Protein AF-A0A554I722-F1 (afdb_monomer)

Sequence (231 aa):
MNKKFIIPALVIVFCFGVYFFFLKTPLSPIPDKEIPTEGVINSAIFVCADNKSVQGIFFKDRVELSLSDGRNMLLSQAISASGARYANQDESFVFWNKGNTAFIDEKGEVTFKDCIEKIAGDESKTTIANPASENCIKVGGNLKIEKRGDGGEYGLCYFEDNRACEEWALLRGECPYGGRRTTGFDTIDQNYCAWLGGDTFAMENSVCTFKNGSTCPTIDLYNGTCSPKGI

pLDDT: mean 85.1, std 15.84, range [39.59, 97.88]

Structure (mmCIF, N/CA/C/O backbone):
data_AF-A0A554I722-F1
#
_entry.id   AF-A0A554I722-F1
#
loop_
_atom_site.group_PDB
_atom_site.id
_atom_site.type_symbol
_atom_site.label_atom_id
_atom_site.label_alt_id
_atom_site.label_comp_id
_atom_site.label_asym_id
_atom_site.label_entity_id
_atom_site.label_seq_id
_atom_site.pdbx_PDB_ins_code
_atom_site.Cartn_x
_atom_site.Cartn_y
_atom_site.Cartn_z
_atom_site.occupancy
_atom_site.B_iso_or_equiv
_atom_site.auth_seq_id
_atom_site.auth_comp_id
_atom_site.auth_asym_id
_atom_site.auth_atom_id
_atom_site.pdbx_PDB_model_num
ATOM 1 N N . MET A 1 1 ? -75.912 0.027 -26.865 1.00 53.25 1 MET A N 1
ATOM 2 C CA . MET A 1 1 ? -74.497 0.292 -26.507 1.00 53.25 1 MET A CA 1
ATOM 3 C C . MET A 1 1 ? -74.209 -0.294 -25.130 1.00 53.25 1 MET A C 1
ATOM 5 O O . MET A 1 1 ? -74.868 0.067 -24.162 1.00 53.25 1 MET A O 1
ATOM 9 N N . ASN A 1 2 ? -73.312 -1.281 -25.074 1.00 46.88 2 ASN A N 1
ATOM 10 C CA . ASN A 1 2 ? -73.159 -2.229 -23.966 1.00 46.88 2 ASN A CA 1
ATOM 11 C C . ASN A 1 2 ? -72.481 -1.616 -22.728 1.00 46.88 2 ASN A C 1
ATOM 13 O O . ASN A 1 2 ? -71.260 -1.529 -22.655 1.00 46.88 2 ASN A O 1
ATOM 17 N N . LYS A 1 3 ? -73.279 -1.283 -21.705 1.00 53.28 3 LYS A N 1
ATOM 18 C CA . LYS A 1 3 ? -72.822 -0.776 -20.394 1.00 53.28 3 LYS A CA 1
ATOM 19 C C . LYS A 1 3 ? -72.043 -1.797 -19.536 1.00 53.28 3 LYS A C 1
ATOM 21 O O . LYS A 1 3 ? -71.592 -1.448 -18.452 1.00 53.28 3 LYS A O 1
ATOM 26 N N . LYS A 1 4 ? -71.857 -3.043 -19.998 1.00 53.72 4 LYS A N 1
ATOM 27 C CA . LYS A 1 4 ? -71.215 -4.127 -19.222 1.00 53.72 4 LYS A CA 1
ATOM 28 C C . LYS A 1 4 ? -69.676 -4.079 -19.180 1.00 53.72 4 LYS A C 1
ATOM 30 O O . LYS A 1 4 ? -69.097 -4.769 -18.354 1.00 53.72 4 LYS A O 1
ATOM 35 N N . PHE A 1 5 ? -69.021 -3.249 -19.999 1.00 53.28 5 PHE A N 1
ATOM 36 C CA . PHE A 1 5 ? -67.548 -3.140 -20.037 1.00 53.28 5 PHE A CA 1
ATOM 37 C C . PHE A 1 5 ? -66.974 -1.878 -19.367 1.00 53.28 5 PHE A C 1
ATOM 39 O O . PHE A 1 5 ? -65.763 -1.769 -19.214 1.00 53.28 5 PHE A O 1
ATOM 46 N N . ILE A 1 6 ? -67.817 -0.934 -18.932 1.00 56.41 6 ILE A N 1
ATOM 47 C CA . ILE A 1 6 ? -67.357 0.363 -18.394 1.00 56.41 6 ILE A CA 1
ATOM 48 C C . ILE A 1 6 ? -66.879 0.237 -16.936 1.00 56.41 6 ILE A C 1
ATOM 50 O O . ILE A 1 6 ? -65.924 0.891 -16.529 1.00 56.41 6 ILE A O 1
ATOM 54 N N . ILE A 1 7 ? -67.510 -0.643 -16.157 1.00 57.16 7 ILE A N 1
ATOM 55 C CA . ILE A 1 7 ? -67.221 -0.818 -14.727 1.00 57.16 7 ILE A CA 1
ATOM 56 C C . ILE A 1 7 ? -65.817 -1.415 -14.470 1.00 57.16 7 ILE A C 1
ATOM 58 O O . ILE A 1 7 ? -65.089 -0.829 -13.672 1.00 57.16 7 ILE A O 1
ATOM 62 N N . PRO A 1 8 ? -65.363 -2.499 -15.140 1.00 58.44 8 PRO A N 1
ATOM 63 C CA . PRO A 1 8 ? -64.019 -3.038 -14.892 1.00 58.44 8 PRO A CA 1
ATOM 64 C C . PRO A 1 8 ? -62.895 -2.110 -15.380 1.00 58.44 8 PRO A C 1
ATOM 66 O O . PRO A 1 8 ? -61.829 -2.074 -14.771 1.00 58.44 8 PRO A O 1
ATOM 69 N N . ALA A 1 9 ? -63.134 -1.313 -16.428 1.00 60.00 9 ALA A N 1
ATOM 70 C CA . ALA A 1 9 ? -62.145 -0.363 -16.936 1.00 60.00 9 ALA A CA 1
ATOM 71 C C . ALA A 1 9 ? -61.865 0.780 -15.940 1.00 60.00 9 ALA A C 1
ATOM 73 O O . ALA A 1 9 ? -60.714 1.171 -15.761 1.00 60.00 9 ALA A O 1
ATOM 74 N N . LEU A 1 10 ? -62.892 1.276 -15.239 1.00 60.06 10 LEU A N 1
ATOM 75 C CA . LEU A 1 10 ? -62.728 2.336 -14.237 1.00 60.06 10 LEU A CA 1
ATOM 76 C C . LEU A 1 10 ? -61.977 1.863 -12.985 1.00 60.06 10 LEU A C 1
ATOM 78 O O . LEU A 1 10 ? -61.170 2.616 -12.446 1.00 60.06 10 LEU A O 1
ATOM 82 N N . VAL A 1 11 ? -62.185 0.616 -12.551 1.00 63.12 11 VAL A N 1
ATOM 83 C CA . VAL A 1 11 ? -61.484 0.055 -11.382 1.00 63.12 11 VAL A CA 1
ATOM 84 C C . VAL A 1 11 ? -59.991 -0.118 -11.667 1.00 63.12 11 VAL A C 1
ATOM 86 O O . VAL A 1 11 ? -59.168 0.245 -10.834 1.00 63.12 11 VAL A O 1
ATOM 89 N N . ILE A 1 12 ? -59.624 -0.593 -12.862 1.00 62.81 12 ILE A N 1
ATOM 90 C CA . ILE A 1 12 ? -58.215 -0.775 -13.242 1.00 62.81 12 ILE A CA 1
ATOM 91 C C . ILE A 1 12 ? -57.493 0.574 -13.333 1.00 62.81 12 ILE A C 1
ATOM 93 O O . ILE A 1 12 ? -56.382 0.696 -12.823 1.00 62.81 12 ILE A O 1
ATOM 97 N N . VAL A 1 13 ? -58.126 1.602 -13.910 1.00 66.31 13 VAL A N 1
ATOM 98 C CA . VAL A 1 13 ? -57.545 2.955 -13.983 1.00 66.31 13 VAL A CA 1
ATOM 99 C C . VAL A 1 13 ? -57.391 3.571 -12.591 1.00 66.31 13 VAL A C 1
ATOM 101 O O . VAL A 1 13 ? -56.374 4.205 -12.321 1.00 66.31 13 VAL A O 1
ATOM 104 N N . PHE A 1 14 ? -58.343 3.343 -11.682 1.00 67.50 14 PHE A N 1
ATOM 105 C CA . PHE A 1 14 ? -58.234 3.821 -10.305 1.00 67.50 14 PHE A CA 1
ATOM 106 C C . PHE A 1 14 ? -57.128 3.084 -9.533 1.00 67.50 14 PHE A C 1
ATOM 108 O O . PHE A 1 14 ? -56.303 3.728 -8.895 1.00 67.50 14 PHE A O 1
ATOM 115 N N . CYS A 1 15 ? -57.026 1.757 -9.653 1.00 65.38 15 CYS A N 1
ATOM 116 C CA . CYS A 1 15 ? -55.959 0.979 -9.019 1.00 65.38 15 CYS A CA 1
ATOM 117 C C . CYS A 1 15 ? -54.568 1.335 -9.567 1.00 65.38 15 CYS A C 1
ATOM 119 O O . CYS A 1 15 ? -53.642 1.505 -8.779 1.00 65.38 15 CYS A O 1
ATOM 121 N N . PHE A 1 16 ? -54.417 1.513 -10.885 1.00 66.00 16 PHE A N 1
ATOM 122 C CA . PHE A 1 16 ? -53.156 1.965 -11.484 1.00 66.00 16 PHE A CA 1
ATOM 123 C C . PHE A 1 16 ? -52.820 3.411 -11.111 1.00 66.00 16 PHE A C 1
ATOM 125 O O . PHE A 1 16 ? -51.659 3.706 -10.845 1.00 66.00 16 PHE A O 1
ATOM 132 N N . GLY A 1 17 ? -53.815 4.301 -11.049 1.00 66.12 17 GLY A N 1
ATOM 133 C CA . GLY A 1 17 ? -53.633 5.690 -10.627 1.00 66.12 17 GLY A CA 1
ATOM 134 C C . GLY A 1 17 ? -53.198 5.803 -9.167 1.00 66.12 17 GLY A C 1
ATOM 135 O O . GLY A 1 17 ? -52.259 6.532 -8.867 1.00 66.12 17 GLY A O 1
ATOM 136 N N . VAL A 1 18 ? -53.813 5.024 -8.273 1.00 66.25 18 VAL A N 1
ATOM 137 C CA . VAL A 1 18 ? -53.439 4.948 -6.854 1.00 66.25 18 VAL A CA 1
ATOM 138 C C . VAL A 1 18 ? -52.053 4.315 -6.691 1.00 66.25 18 VAL A C 1
ATOM 140 O O . VAL A 1 18 ? -51.223 4.853 -5.965 1.00 66.25 18 VAL A O 1
ATOM 143 N N . TYR A 1 19 ? -51.747 3.243 -7.428 1.00 66.31 19 TYR A N 1
ATOM 144 C CA . TYR A 1 19 ? -50.422 2.611 -7.428 1.00 66.31 19 TYR A CA 1
ATOM 145 C C . TYR A 1 19 ? -49.315 3.568 -7.900 1.00 66.31 19 TYR A C 1
ATOM 147 O O . TYR A 1 19 ? -48.274 3.679 -7.255 1.00 66.31 19 TYR A O 1
ATOM 155 N N . PHE A 1 20 ? -49.555 4.333 -8.970 1.00 61.84 20 PHE A N 1
ATOM 156 C CA . PHE A 1 20 ? -48.615 5.357 -9.436 1.00 61.84 20 PHE A CA 1
ATOM 157 C C . PHE A 1 20 ? -48.507 6.554 -8.487 1.00 61.84 20 PHE A C 1
ATOM 159 O O . PHE A 1 20 ? -47.435 7.152 -8.396 1.00 61.84 20 PHE A O 1
ATOM 166 N N . PHE A 1 21 ? -49.581 6.906 -7.775 1.00 61.75 21 PHE A N 1
ATOM 167 C CA . PHE A 1 21 ? -49.555 7.966 -6.768 1.00 61.75 21 PHE A CA 1
ATOM 168 C C . PHE A 1 21 ? -48.705 7.560 -5.554 1.00 61.75 21 PHE A C 1
ATOM 170 O O . PHE A 1 21 ? -47.870 8.344 -5.112 1.00 61.75 21 PHE A O 1
ATOM 177 N N . PHE A 1 22 ? -48.823 6.311 -5.086 1.00 59.91 22 PHE A N 1
ATOM 178 C CA . PHE A 1 22 ? -47.995 5.772 -3.998 1.00 59.91 22 PHE A CA 1
ATOM 179 C C . PHE A 1 22 ? -46.534 5.499 -4.401 1.00 59.91 22 PHE A C 1
ATOM 181 O O . PHE A 1 22 ? -45.656 5.548 -3.548 1.00 59.91 22 PHE A O 1
ATOM 188 N N . LEU A 1 23 ? -46.235 5.271 -5.686 1.00 59.28 23 LEU A N 1
ATOM 189 C CA . LEU A 1 23 ? -44.849 5.178 -6.180 1.00 59.28 23 LEU A CA 1
ATOM 190 C C . LEU A 1 23 ? -44.178 6.542 -6.405 1.00 59.28 23 LEU A C 1
ATOM 192 O O . LEU A 1 23 ? -42.955 6.608 -6.508 1.00 59.28 23 LEU A O 1
ATOM 196 N N . LYS A 1 24 ? -44.955 7.627 -6.515 1.00 57.41 24 LYS A N 1
ATOM 197 C CA . LYS A 1 24 ? -44.438 8.990 -6.719 1.00 57.41 24 LYS A CA 1
ATOM 198 C C . LYS A 1 24 ? -44.383 9.840 -5.458 1.00 57.41 24 LYS A C 1
ATOM 200 O O . LYS A 1 24 ? -43.881 10.959 -5.544 1.00 57.41 24 LYS A O 1
ATOM 205 N N . THR A 1 25 ? -44.848 9.358 -4.307 1.00 53.72 25 THR A N 1
ATOM 206 C CA . THR A 1 25 ? -44.497 10.007 -3.043 1.00 53.72 25 THR A CA 1
ATOM 207 C C . THR A 1 25 ? -43.009 9.763 -2.807 1.00 53.72 25 THR A C 1
ATOM 209 O O . THR A 1 25 ? -42.639 8.609 -2.573 1.00 53.72 25 THR A O 1
ATOM 212 N N . PRO A 1 26 ? -42.134 10.786 -2.896 1.00 59.81 26 PRO A N 1
ATOM 213 C CA . PRO A 1 26 ? -40.781 10.619 -2.402 1.00 59.81 26 PRO A CA 1
ATOM 214 C C . PRO A 1 26 ? -40.913 10.178 -0.947 1.00 59.81 26 PRO A C 1
ATOM 216 O O . PRO A 1 26 ? -41.700 10.764 -0.198 1.00 59.81 26 PRO A O 1
ATOM 219 N N . LEU A 1 27 ? -40.203 9.114 -0.569 1.00 55.62 27 LEU A N 1
ATOM 220 C CA . LEU A 1 27 ? -39.980 8.810 0.837 1.00 55.62 27 LEU A CA 1
ATOM 221 C C . LEU A 1 27 ? -39.511 10.118 1.465 1.00 55.62 27 LEU A C 1
ATOM 223 O O . LEU A 1 27 ? -38.441 10.621 1.121 1.00 55.62 27 LEU A O 1
ATOM 227 N N . SER A 1 28 ? -40.365 10.720 2.294 1.00 58.62 28 SER A N 1
ATOM 228 C CA . SER A 1 28 ? -39.949 11.864 3.087 1.00 58.62 28 SER A CA 1
ATOM 229 C C . SER A 1 28 ? -38.705 11.397 3.837 1.00 58.62 28 SER A C 1
ATOM 231 O O . SER A 1 28 ? -38.760 10.304 4.416 1.00 58.62 28 SER A O 1
ATOM 233 N N . PRO A 1 29 ? -37.588 12.141 3.796 1.00 58.12 29 PRO A N 1
ATOM 234 C CA . PRO A 1 29 ? -36.435 11.805 4.608 1.00 58.12 29 PRO A CA 1
ATOM 235 C C . PRO A 1 29 ? -36.947 11.631 6.031 1.00 58.12 29 PRO A C 1
ATOM 237 O O . PRO A 1 29 ? -37.653 12.507 6.545 1.00 58.12 29 PRO A O 1
ATOM 240 N N . ILE A 1 30 ? -36.677 10.470 6.629 1.00 57.25 30 ILE A N 1
ATOM 241 C CA . ILE A 1 30 ? -36.818 10.326 8.072 1.00 57.25 30 ILE A CA 1
ATOM 242 C C . ILE A 1 30 ? -35.979 11.480 8.624 1.00 57.25 30 ILE A C 1
ATOM 244 O O . ILE A 1 30 ? -34.824 11.595 8.213 1.00 57.25 30 ILE A O 1
ATOM 248 N N . PRO A 1 31 ? -36.542 12.394 9.433 1.00 49.97 31 PRO A N 1
ATOM 249 C CA . PRO A 1 31 ? -35.720 13.403 10.065 1.00 49.97 31 PRO A CA 1
ATOM 250 C C . PRO A 1 31 ? -34.706 12.625 10.893 1.00 49.97 31 PRO A C 1
ATOM 252 O O . PRO A 1 31 ? -35.089 11.967 11.865 1.00 49.97 31 PRO A O 1
ATOM 255 N N . ASP A 1 32 ? -33.448 12.625 10.451 1.00 50.72 32 ASP A N 1
ATOM 256 C CA . ASP A 1 32 ? -32.343 12.151 11.261 1.00 50.72 32 ASP A CA 1
ATOM 257 C C . ASP A 1 32 ? -32.475 12.917 12.565 1.00 50.72 32 ASP A C 1
ATOM 259 O O . ASP A 1 32 ? -32.381 14.145 12.613 1.00 50.72 32 ASP A O 1
ATOM 263 N N . LYS A 1 33 ? -32.850 12.194 13.617 1.00 48.81 33 LYS A N 1
ATOM 264 C CA . LYS A 1 33 ? -32.882 12.735 14.959 1.00 48.81 33 LYS A CA 1
ATOM 265 C C . LYS A 1 33 ? -31.429 13.063 15.266 1.00 48.81 33 LYS A C 1
ATOM 267 O O . LYS A 1 33 ? -30.694 12.171 15.680 1.00 48.81 33 LYS A O 1
ATOM 272 N N . GLU A 1 34 ? -31.018 14.304 15.002 1.00 49.78 34 GLU A N 1
ATOM 273 C CA . GLU A 1 34 ? -29.754 14.848 15.480 1.00 49.78 34 GLU A CA 1
ATOM 274 C C . GLU A 1 34 ? -29.686 14.508 16.968 1.00 49.78 34 GLU A C 1
ATOM 276 O O . GLU A 1 34 ? -30.501 14.963 17.776 1.00 49.78 34 GLU A O 1
ATOM 281 N N . ILE A 1 35 ? -28.787 13.584 17.306 1.00 54.06 35 ILE A N 1
ATOM 282 C CA . ILE A 1 35 ? -28.516 13.217 18.687 1.00 54.06 35 ILE A CA 1
ATOM 283 C C . ILE A 1 35 ? -28.016 14.507 19.337 1.00 54.06 35 ILE A C 1
ATOM 285 O O . ILE A 1 35 ? -27.042 15.071 18.834 1.00 54.06 35 ILE A O 1
ATOM 289 N N . PRO A 1 36 ? -28.669 15.012 20.399 1.00 48.19 36 PRO A N 1
ATOM 290 C CA . PRO A 1 36 ? -28.249 16.248 21.036 1.00 48.19 36 PRO A CA 1
ATOM 291 C C . PRO A 1 36 ? -26.794 16.098 21.487 1.00 48.19 36 PRO A C 1
ATOM 293 O O . PRO A 1 36 ? -26.490 15.321 22.387 1.00 48.19 36 PRO A O 1
ATOM 296 N N . THR A 1 37 ? -25.888 16.831 20.849 1.00 54.25 37 THR A N 1
ATOM 297 C CA . THR A 1 37 ? -24.447 16.866 21.149 1.00 54.25 37 THR A CA 1
ATOM 298 C C . THR A 1 37 ? -24.130 17.665 22.419 1.00 54.25 37 THR A C 1
ATOM 300 O O . THR A 1 37 ? -22.972 17.956 22.718 1.00 54.25 37 THR A O 1
ATOM 303 N N . GLU A 1 38 ? -25.148 18.030 23.197 1.00 61.34 38 GLU A N 1
ATOM 304 C CA . GLU A 1 38 ? -25.013 18.871 24.377 1.00 61.34 38 GLU A CA 1
ATOM 305 C C . GLU A 1 38 ? -24.518 18.041 25.576 1.00 61.34 38 GLU A C 1
ATOM 307 O O . GLU A 1 38 ? -25.254 17.263 26.180 1.00 61.34 38 GLU A O 1
ATOM 312 N N . GLY A 1 39 ? -23.235 18.199 25.918 1.00 74.25 39 GLY A N 1
ATOM 313 C CA . GLY A 1 39 ? -22.635 17.643 27.140 1.00 74.25 39 GLY A CA 1
ATOM 314 C C . GLY A 1 39 ? -21.690 16.451 26.958 1.00 74.25 39 GLY A C 1
ATOM 315 O O . GLY A 1 39 ? -21.172 15.951 27.961 1.00 74.25 39 GLY A O 1
ATOM 316 N N . VAL A 1 40 ? -21.429 16.013 25.722 1.00 84.19 40 VAL A N 1
ATOM 317 C CA . VAL A 1 40 ? -20.389 15.011 25.434 1.00 84.19 40 VAL A CA 1
ATOM 318 C C . VAL A 1 40 ? -19.014 15.619 25.727 1.00 84.19 40 VAL A C 1
ATOM 320 O O . VAL A 1 40 ? -18.659 16.652 25.162 1.00 84.19 40 VAL A O 1
ATOM 323 N N . ILE A 1 41 ? -18.242 14.992 26.618 1.00 88.25 41 ILE A N 1
ATOM 324 C CA . ILE A 1 41 ? -16.875 15.426 26.958 1.00 88.25 41 ILE A CA 1
ATOM 325 C C . ILE A 1 41 ? -15.823 14.759 26.072 1.00 88.25 41 ILE A C 1
ATOM 327 O O . ILE A 1 41 ? -14.793 15.362 25.787 1.00 88.25 41 ILE A O 1
ATOM 331 N N . ASN A 1 42 ? -16.063 13.512 25.666 1.00 86.44 42 ASN A N 1
ATOM 332 C CA . ASN A 1 42 ? -15.173 12.734 24.812 1.00 86.44 42 ASN A CA 1
ATOM 333 C C . ASN A 1 42 ? -15.939 11.549 24.207 1.00 86.44 42 ASN A C 1
ATOM 335 O O . ASN A 1 42 ? -16.960 11.122 24.744 1.00 86.44 42 ASN A O 1
ATOM 339 N N . SER A 1 43 ? -15.410 10.965 23.140 1.00 88.19 43 SER A N 1
ATOM 340 C CA . SER A 1 43 ? -15.842 9.666 22.631 1.00 88.19 43 SER A CA 1
ATOM 341 C C . SER A 1 43 ? -14.626 8.824 22.279 1.00 88.19 43 SER A C 1
ATOM 343 O O . SER A 1 43 ? -13.692 9.344 21.675 1.00 88.19 43 SER A O 1
ATOM 345 N N . ALA A 1 44 ? -14.658 7.534 22.594 1.00 90.75 44 ALA A N 1
ATOM 346 C CA . ALA A 1 44 ? -13.577 6.610 22.277 1.00 90.75 44 ALA A CA 1
ATOM 347 C C . ALA A 1 44 ? -14.131 5.280 21.765 1.00 90.75 44 ALA A C 1
ATOM 349 O O . ALA A 1 44 ? -15.220 4.855 22.151 1.00 90.75 44 ALA A O 1
ATOM 350 N N . ILE A 1 45 ? -13.371 4.606 20.906 1.00 92.56 45 ILE A N 1
ATOM 351 C CA . ILE A 1 45 ? -13.651 3.232 20.487 1.00 92.56 45 ILE A CA 1
ATOM 352 C C . ILE A 1 45 ? -12.522 2.376 21.033 1.00 92.56 45 ILE A C 1
ATOM 354 O O . ILE A 1 45 ? -11.366 2.685 20.795 1.00 92.56 45 ILE A O 1
ATOM 358 N N . PHE A 1 46 ? -12.832 1.290 21.721 1.00 93.81 46 PHE A N 1
ATOM 359 C CA . PHE A 1 46 ? -11.853 0.323 22.190 1.00 93.81 46 PHE A CA 1
ATOM 360 C C . PHE A 1 46 ? -12.010 -0.972 21.398 1.00 93.81 46 PHE A C 1
ATOM 362 O O . PHE A 1 46 ? -13.109 -1.521 21.316 1.00 93.81 46 PHE A O 1
ATOM 369 N N . VAL A 1 47 ? -10.920 -1.457 20.808 1.00 93.44 47 VAL A N 1
ATOM 370 C CA . VAL A 1 47 ? -10.864 -2.763 20.140 1.00 93.44 47 VAL A CA 1
ATOM 371 C C . VAL A 1 47 ? -10.326 -3.770 21.141 1.00 93.44 47 VAL A C 1
ATOM 373 O O . VAL A 1 47 ? -9.265 -3.548 21.716 1.00 93.44 47 VAL A O 1
ATOM 376 N N . CYS A 1 48 ? -11.067 -4.847 21.358 1.00 93.00 48 CYS A N 1
ATOM 377 C CA . CYS A 1 48 ? -10.779 -5.881 22.342 1.00 93.00 48 CYS A CA 1
ATOM 378 C C . CYS A 1 48 ? -10.348 -7.184 21.658 1.00 93.00 48 CYS A C 1
ATOM 380 O O . CYS A 1 48 ? -10.454 -7.337 20.438 1.00 93.00 48 CYS A O 1
ATOM 382 N N . ALA A 1 49 ? -9.916 -8.161 22.456 1.00 87.88 49 ALA A N 1
ATOM 383 C CA . ALA A 1 49 ? -9.723 -9.526 21.978 1.00 87.88 49 ALA A CA 1
ATOM 384 C C . ALA A 1 49 ? -11.020 -10.127 21.389 1.00 87.88 49 ALA A C 1
ATOM 386 O O . ALA A 1 49 ? -12.127 -9.628 21.610 1.00 87.88 49 ALA A O 1
ATOM 387 N N . ASP A 1 50 ? -10.881 -11.238 20.659 1.00 91.94 50 ASP A N 1
ATOM 388 C CA . ASP A 1 50 ? -12.000 -12.026 20.120 1.00 91.94 50 ASP A CA 1
ATOM 389 C C . ASP A 1 50 ? -12.921 -11.235 19.163 1.00 91.94 50 ASP A C 1
ATOM 391 O O . ASP A 1 50 ? -14.125 -11.481 19.094 1.00 91.94 50 ASP A O 1
ATOM 395 N N . ASN A 1 51 ? -12.348 -10.275 18.419 1.00 86.94 51 ASN A N 1
ATOM 396 C CA . ASN A 1 51 ? -13.051 -9.360 17.504 1.00 86.94 51 ASN A CA 1
ATOM 397 C C . ASN A 1 51 ? -14.187 -8.563 18.168 1.00 86.94 51 ASN A C 1
ATOM 399 O O . ASN A 1 51 ? -15.159 -8.183 17.511 1.00 86.94 51 ASN A O 1
ATOM 403 N N . LYS A 1 52 ? -14.071 -8.300 19.473 1.00 92.75 52 LYS A N 1
ATOM 404 C CA . LYS A 1 52 ? -15.028 -7.476 20.206 1.00 92.75 52 LYS A CA 1
ATOM 405 C C . LYS A 1 52 ? -14.625 -6.004 20.193 1.00 92.75 52 LYS A C 1
ATOM 407 O O . LYS A 1 52 ? -13.456 -5.661 20.027 1.00 92.75 52 LYS A O 1
ATOM 412 N N . SER A 1 53 ? -15.589 -5.122 20.419 1.00 92.50 53 SER A N 1
ATOM 413 C CA . SER A 1 53 ? -15.333 -3.692 20.572 1.00 92.50 53 SER A CA 1
ATOM 414 C C . SER A 1 53 ? -16.322 -3.018 21.515 1.00 92.50 53 SER A C 1
ATOM 416 O O . SER A 1 53 ? -17.428 -3.510 21.752 1.00 92.50 53 SER A O 1
ATOM 418 N N . VAL A 1 54 ? -15.888 -1.884 22.064 1.00 95.81 54 VAL A N 1
ATOM 419 C CA . VAL A 1 54 ? -16.660 -1.024 22.963 1.00 95.81 54 VAL A CA 1
ATOM 420 C C . VAL A 1 54 ? -16.547 0.407 22.457 1.00 95.81 54 VAL A C 1
ATOM 422 O O . VAL A 1 54 ? -15.468 0.989 22.495 1.00 95.81 54 VAL A O 1
ATOM 425 N N . GLN A 1 55 ? -17.639 0.995 21.989 1.00 94.06 55 GLN A N 1
ATOM 426 C CA . GLN A 1 55 ? -17.717 2.429 21.734 1.00 94.06 55 GLN A CA 1
ATOM 427 C C . GLN A 1 55 ? -18.266 3.114 22.982 1.00 94.06 55 GLN A C 1
ATOM 429 O O . GLN A 1 55 ? -19.312 2.717 23.478 1.00 94.06 55 GLN A O 1
ATOM 434 N N . GLY A 1 56 ? -17.563 4.118 23.500 1.00 93.81 56 GLY A N 1
ATOM 435 C CA . GLY A 1 56 ? -17.980 4.901 24.658 1.00 93.81 56 GLY A CA 1
ATOM 436 C C . GLY A 1 56 ? -18.172 6.368 24.301 1.00 93.81 56 GLY A C 1
ATOM 437 O O . GLY A 1 56 ? -17.258 6.997 23.771 1.00 93.81 56 GLY A O 1
ATOM 438 N N . ILE A 1 57 ? -19.339 6.921 24.621 1.00 91.81 57 ILE A N 1
ATOM 439 C CA . ILE A 1 57 ? -19.619 8.358 24.615 1.00 91.81 57 ILE A CA 1
ATOM 440 C C . ILE A 1 57 ? -19.613 8.818 26.069 1.00 91.81 57 ILE A C 1
ATOM 442 O O . ILE A 1 57 ? -20.471 8.443 26.870 1.00 91.81 57 ILE A O 1
ATOM 446 N N . PHE A 1 58 ? -18.605 9.601 26.426 1.00 92.25 58 PHE A N 1
ATOM 447 C CA . PHE A 1 58 ? -18.368 10.042 27.789 1.00 92.25 58 PHE A CA 1
ATOM 448 C C . PHE A 1 58 ? -19.045 11.384 28.030 1.00 92.25 58 PHE A C 1
ATOM 450 O O . PHE A 1 58 ? -18.916 12.323 27.243 1.00 92.25 58 PHE A O 1
ATOM 457 N N . PHE A 1 59 ? -19.703 11.484 29.176 1.00 91.38 59 PHE A N 1
ATOM 458 C CA . PHE A 1 59 ? -20.246 12.708 29.748 1.00 91.38 59 PHE A CA 1
ATOM 459 C C . PHE A 1 59 ? -19.536 12.984 31.077 1.00 91.38 59 PHE A C 1
ATOM 461 O O . PHE A 1 59 ? -18.751 12.170 31.567 1.00 91.38 59 PHE A O 1
ATOM 468 N N . LYS A 1 60 ? -19.825 14.133 31.695 1.00 89.38 60 LYS A N 1
ATOM 469 C CA . LYS A 1 60 ? -19.197 14.537 32.962 1.00 89.38 60 LYS A CA 1
ATOM 470 C C . LYS A 1 60 ? -19.336 13.492 34.083 1.00 89.38 60 LYS A C 1
ATOM 472 O O . LYS A 1 60 ? -18.422 13.365 34.888 1.00 89.38 60 LYS A O 1
ATOM 477 N N . ASP A 1 61 ? -20.461 12.781 34.149 1.00 90.75 61 ASP A N 1
ATOM 478 C CA . ASP A 1 61 ? -20.840 11.902 35.265 1.00 90.75 61 ASP A CA 1
ATOM 479 C C . ASP A 1 61 ? -21.256 10.480 34.849 1.00 90.75 61 ASP A C 1
ATOM 481 O O . ASP A 1 61 ? -21.589 9.656 35.702 1.00 90.75 61 ASP A O 1
ATOM 485 N N . ARG A 1 62 ? -21.245 10.171 33.550 1.00 93.19 62 ARG A N 1
ATOM 486 C CA . ARG A 1 62 ? -21.726 8.896 33.000 1.00 93.19 62 ARG A CA 1
ATOM 487 C C . ARG A 1 62 ? -21.083 8.577 31.655 1.00 93.19 62 ARG A C 1
ATOM 489 O O . ARG A 1 62 ? -20.464 9.442 31.037 1.00 93.19 62 ARG A O 1
ATOM 496 N N . VAL A 1 63 ? -21.261 7.345 31.196 1.00 95.50 63 VAL A N 1
ATOM 497 C CA . VAL A 1 63 ? -20.852 6.886 29.867 1.00 95.50 63 VAL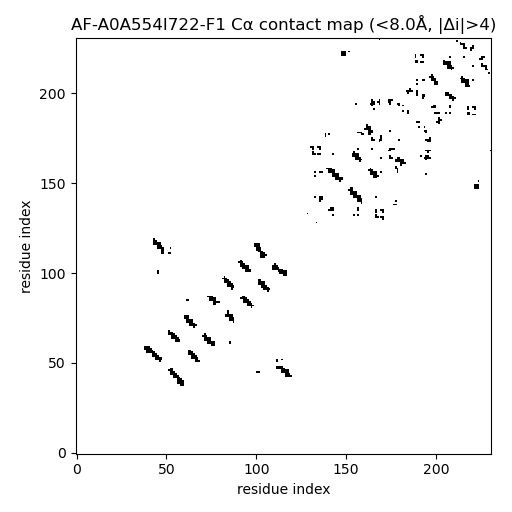 A CA 1
ATOM 498 C C . VAL A 1 63 ? -21.988 6.110 29.209 1.00 95.50 63 VAL A C 1
ATOM 500 O O . VAL A 1 63 ? -22.629 5.271 29.846 1.00 95.50 63 VAL A O 1
ATOM 503 N N . GLU A 1 64 ? -22.232 6.396 27.935 1.00 94.56 64 GLU A N 1
ATOM 504 C CA . GLU A 1 64 ? -23.052 5.565 27.056 1.00 94.56 64 GLU A CA 1
ATOM 505 C C . GLU A 1 64 ? -22.128 4.620 26.293 1.00 94.56 64 GLU A C 1
ATOM 507 O O . GLU A 1 64 ? -21.215 5.068 25.602 1.00 94.56 64 GLU A O 1
ATOM 512 N N . LEU A 1 65 ? -22.332 3.315 26.451 1.00 94.94 65 LEU A N 1
ATOM 513 C CA . LEU A 1 65 ? -21.564 2.278 25.775 1.00 94.94 65 LEU A CA 1
ATOM 514 C C . LEU A 1 65 ? -22.398 1.624 24.680 1.00 94.94 65 LEU A C 1
ATOM 516 O O . LEU A 1 65 ? -23.557 1.285 24.917 1.00 94.94 65 LEU A O 1
ATOM 520 N N . SER A 1 66 ? -21.767 1.346 23.547 1.00 92.62 66 SER A N 1
ATOM 521 C CA . SER A 1 66 ? -22.271 0.469 22.492 1.00 92.62 66 SER A CA 1
ATOM 522 C C . SER A 1 66 ? -21.264 -0.651 22.264 1.00 92.62 66 SER A C 1
ATOM 524 O O . SER A 1 66 ? -20.099 -0.406 21.949 1.00 92.62 66 SER A O 1
ATOM 526 N N . LEU A 1 67 ? -21.695 -1.890 22.476 1.00 93.81 67 LEU A N 1
ATOM 527 C CA . LEU A 1 67 ? -20.848 -3.077 22.426 1.00 93.81 67 LEU A CA 1
ATOM 528 C C . LEU A 1 67 ? -20.989 -3.781 21.073 1.00 93.81 67 LEU A C 1
ATOM 530 O O . LEU A 1 67 ? -22.062 -3.794 20.470 1.00 93.81 67 LEU A O 1
ATOM 534 N N . SER A 1 68 ? -19.927 -4.446 20.619 1.00 90.56 68 SER A N 1
ATOM 535 C CA . SER A 1 68 ? -19.935 -5.235 19.376 1.00 90.56 68 SER A CA 1
ATOM 536 C C . SER A 1 68 ? -20.925 -6.404 19.373 1.00 90.56 68 SER A C 1
ATOM 538 O O . SER A 1 68 ? -21.230 -6.941 18.314 1.00 90.56 68 SER A O 1
ATOM 540 N N . ASP A 1 69 ? -21.408 -6.826 20.544 1.00 89.50 69 ASP A N 1
ATOM 541 C CA . ASP A 1 69 ? -22.448 -7.853 20.685 1.00 89.50 69 ASP A CA 1
ATOM 542 C C . ASP A 1 69 ? -23.879 -7.296 20.524 1.00 89.50 69 ASP A C 1
ATOM 544 O O . ASP A 1 69 ? -24.853 -8.041 20.634 1.00 89.50 69 ASP A O 1
ATOM 548 N N . GLY A 1 70 ? -24.008 -5.996 20.235 1.00 85.19 70 GLY A N 1
ATOM 549 C CA . GLY A 1 70 ? -25.272 -5.308 19.982 1.00 85.19 70 GLY A CA 1
ATOM 550 C C . GLY A 1 70 ? -25.923 -4.694 21.222 1.00 85.19 70 GLY A C 1
ATOM 551 O O . GLY A 1 70 ? -26.975 -4.062 21.098 1.00 85.19 70 GLY A O 1
ATOM 552 N N . ARG A 1 71 ? -25.336 -4.847 22.416 1.00 91.75 71 ARG A N 1
ATOM 553 C CA . ARG A 1 71 ? -25.854 -4.218 23.638 1.00 91.75 71 ARG A CA 1
ATOM 554 C C . ARG A 1 71 ? -25.484 -2.739 23.703 1.00 91.75 71 ARG A C 1
ATOM 556 O O . ARG A 1 71 ? -24.373 -2.350 23.356 1.00 91.75 71 ARG A O 1
ATOM 563 N N . ASN A 1 72 ? -26.401 -1.939 24.242 1.00 90.81 72 ASN A N 1
ATOM 564 C CA . ASN A 1 72 ? -26.146 -0.556 24.631 1.00 90.81 72 ASN A CA 1
ATOM 565 C C . ASN A 1 72 ? -26.383 -0.404 26.130 1.00 90.81 72 ASN A C 1
ATOM 567 O O . ASN A 1 72 ? -27.368 -0.925 26.655 1.00 90.81 72 ASN A O 1
ATOM 571 N N . MET A 1 73 ? -25.496 0.311 26.811 1.00 90.94 73 MET A N 1
ATOM 572 C CA . MET A 1 73 ? -25.524 0.465 28.262 1.00 90.94 73 MET A CA 1
ATOM 573 C C . MET A 1 73 ? -25.335 1.934 28.622 1.00 90.94 73 MET A C 1
ATOM 575 O O . MET A 1 73 ? -24.529 2.620 28.005 1.00 90.94 73 MET A O 1
ATOM 579 N N . LEU A 1 74 ? -26.028 2.403 29.655 1.00 94.06 74 LEU A N 1
ATOM 580 C CA . LEU A 1 74 ? -25.744 3.691 30.279 1.00 94.06 74 LEU A CA 1
ATOM 581 C C . LEU A 1 74 ? -25.248 3.429 31.698 1.00 94.06 74 LEU A C 1
ATOM 583 O O . LEU A 1 74 ? -25.967 2.834 32.501 1.00 94.06 74 LEU A O 1
ATOM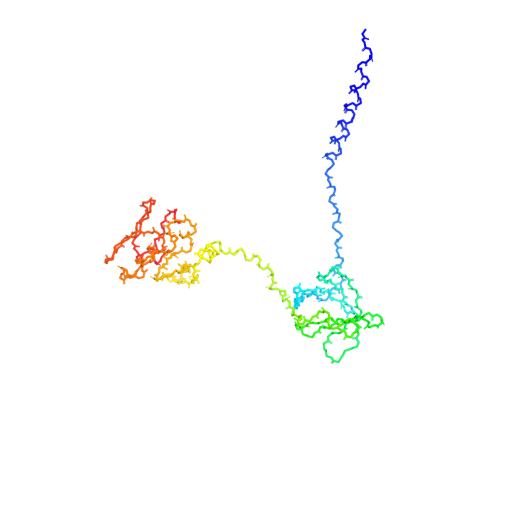 587 N N . LEU A 1 75 ? -24.024 3.857 31.997 1.00 96.31 75 LEU A N 1
ATOM 588 C CA . LEU A 1 75 ? -23.376 3.611 33.283 1.00 96.31 75 LEU A CA 1
ATOM 589 C C . LEU A 1 75 ? -23.002 4.928 33.951 1.00 96.31 75 LEU A C 1
ATOM 591 O O . LEU A 1 75 ? -22.418 5.810 33.319 1.00 96.31 75 LEU A O 1
ATOM 595 N N . SER A 1 76 ? -23.282 5.039 35.245 1.00 95.56 76 SER A N 1
ATOM 596 C CA . SER A 1 76 ? -22.849 6.182 36.048 1.00 95.56 76 SER A CA 1
ATOM 597 C C . SER A 1 76 ? -21.392 6.013 36.461 1.00 95.56 76 SER A C 1
ATOM 599 O O . SER A 1 76 ?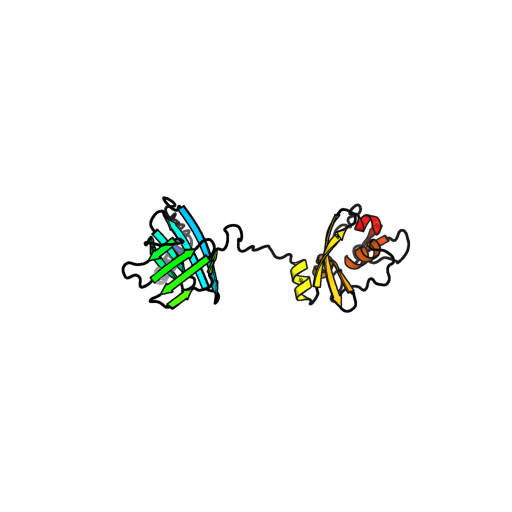 -20.925 4.893 36.688 1.00 95.56 76 SER A O 1
ATOM 601 N N . GLN A 1 77 ? -20.661 7.120 36.580 1.00 93.38 77 GLN A N 1
ATOM 602 C CA . GLN A 1 77 ? -19.308 7.096 37.119 1.00 93.38 77 GLN A CA 1
ATOM 603 C C . GLN A 1 77 ? -19.344 6.640 38.583 1.00 93.38 77 GLN A C 1
ATOM 605 O O . GLN A 1 77 ? -20.132 7.137 39.387 1.00 93.38 77 GLN A O 1
ATOM 610 N N . ALA A 1 78 ? -18.476 5.695 38.925 1.00 92.06 78 ALA A N 1
ATOM 611 C CA . ALA A 1 78 ? -18.333 5.150 40.264 1.00 92.06 78 ALA A CA 1
ATOM 612 C C . ALA A 1 78 ? -16.943 5.472 40.832 1.00 92.06 78 ALA A C 1
ATOM 614 O O . ALA A 1 78 ? -16.008 5.802 40.099 1.00 92.06 78 ALA A O 1
ATOM 615 N N . ILE A 1 79 ? -16.795 5.365 42.155 1.00 88.69 79 ILE A N 1
ATOM 616 C CA . ILE A 1 79 ? -15.528 5.649 42.843 1.00 88.69 79 ILE A CA 1
ATOM 617 C C . ILE A 1 79 ? -14.429 4.712 42.318 1.00 88.69 79 ILE A C 1
ATOM 619 O O . ILE A 1 79 ? -14.632 3.502 42.206 1.00 88.69 79 ILE A O 1
ATOM 623 N N . SER A 1 80 ? -13.260 5.280 42.014 1.00 86.88 80 SER A N 1
ATOM 624 C CA . SER A 1 80 ? -12.086 4.571 41.501 1.00 86.88 80 SER A CA 1
ATOM 625 C C . SER A 1 80 ? -10.805 5.129 42.115 1.00 86.88 80 SER A C 1
ATOM 627 O O . SER A 1 80 ? -10.692 6.334 42.334 1.00 86.88 80 SER A O 1
ATOM 629 N N . ALA A 1 81 ? -9.828 4.255 42.369 1.00 74.88 81 ALA A N 1
ATOM 630 C CA . ALA A 1 81 ? -8.500 4.648 42.845 1.00 74.88 81 ALA A CA 1
ATOM 631 C C . ALA A 1 81 ? -7.555 5.061 41.701 1.00 74.88 81 ALA A C 1
ATOM 633 O O . ALA A 1 81 ? -6.641 5.854 41.912 1.00 74.88 81 ALA A O 1
ATOM 634 N N . SER A 1 82 ? -7.744 4.512 40.495 1.00 75.69 82 SER A N 1
ATOM 635 C CA . SER A 1 82 ? -6.917 4.822 39.326 1.00 75.69 82 SER A CA 1
ATOM 636 C C . SER A 1 82 ? -7.661 4.502 38.032 1.00 75.69 82 SER A C 1
ATOM 638 O O . SER A 1 82 ? -8.126 3.376 37.827 1.00 75.69 82 SER A O 1
ATOM 640 N N . GLY A 1 83 ? -7.757 5.505 37.161 1.00 84.25 83 GLY A N 1
ATOM 641 C CA . GLY A 1 83 ? -8.576 5.460 35.953 1.00 84.25 83 GLY A CA 1
ATOM 642 C C . GLY A 1 83 ? -10.055 5.723 36.230 1.00 84.25 83 GLY A C 1
ATOM 643 O O . GLY A 1 83 ? -10.479 5.896 37.375 1.00 84.25 83 GLY A O 1
ATOM 6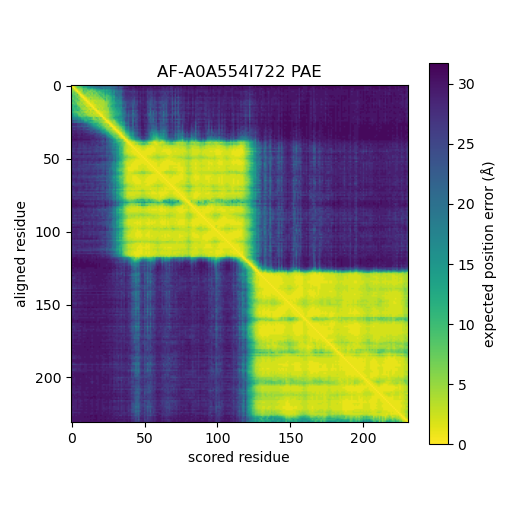44 N N . ALA A 1 84 ? -10.840 5.754 35.161 1.00 92.19 84 ALA A N 1
ATOM 645 C CA . ALA A 1 84 ? -12.275 5.945 35.225 1.00 92.19 84 ALA A CA 1
ATOM 646 C C . ALA A 1 84 ? -12.983 4.591 35.378 1.00 92.19 84 ALA A C 1
ATOM 648 O O . ALA A 1 84 ? -12.659 3.614 34.698 1.00 92.19 84 ALA A O 1
ATOM 649 N N . ARG A 1 85 ? -13.951 4.538 36.292 1.00 95.69 85 ARG A N 1
ATOM 650 C CA . ARG A 1 85 ? -14.796 3.370 36.543 1.00 95.69 85 ARG A CA 1
ATOM 651 C C . ARG A 1 85 ? -16.244 3.791 36.366 1.00 95.69 85 ARG A C 1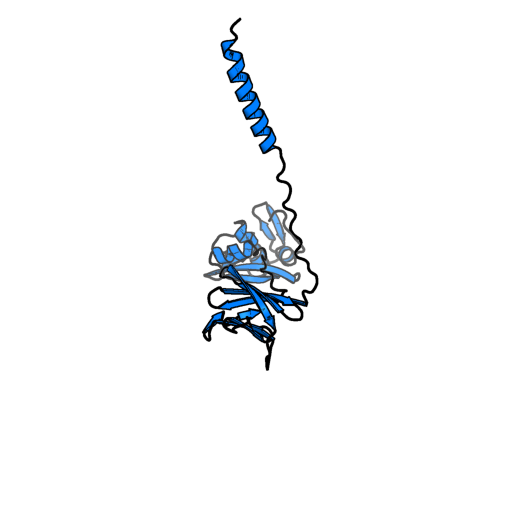
ATOM 653 O O . ARG A 1 85 ? -16.658 4.798 36.937 1.00 95.69 85 ARG A O 1
ATOM 660 N N . TYR A 1 86 ? -17.003 3.008 35.618 1.00 96.94 86 TYR A N 1
ATOM 661 C CA . TYR A 1 86 ? -18.426 3.227 35.409 1.00 96.94 86 TYR A CA 1
ATOM 662 C C . TYR A 1 86 ? -19.170 1.929 35.682 1.00 96.94 86 TYR A C 1
ATOM 664 O O . TYR A 1 86 ? -18.746 0.874 35.216 1.00 96.94 86 TYR A O 1
ATOM 672 N N . ALA A 1 87 ? -20.251 1.995 36.449 1.00 97.00 87 ALA A N 1
ATOM 673 C CA . ALA A 1 87 ? -20.987 0.814 36.880 1.00 97.00 87 ALA A CA 1
ATOM 674 C C . ALA A 1 87 ? -22.498 1.050 36.830 1.00 97.00 87 ALA A C 1
ATOM 676 O O . ALA A 1 87 ? -22.979 2.186 36.891 1.00 97.00 87 ALA A O 1
ATOM 677 N N . ASN A 1 88 ? -23.248 -0.043 36.716 1.00 95.62 88 ASN A N 1
ATOM 678 C CA . ASN A 1 88 ? -24.680 -0.044 36.984 1.00 95.62 88 ASN A CA 1
ATOM 679 C C . ASN A 1 88 ? -24.948 -0.073 38.503 1.00 95.62 88 ASN A C 1
ATOM 681 O O . ASN A 1 88 ? -24.032 -0.188 39.315 1.00 95.62 88 ASN A O 1
ATOM 685 N N . GLN A 1 89 ? -26.219 0.063 38.895 1.00 92.56 89 GLN A N 1
ATOM 686 C CA . GLN A 1 89 ? -26.613 0.230 40.302 1.00 92.56 89 GLN A CA 1
ATOM 687 C C . GLN A 1 89 ? -26.224 -0.946 41.209 1.00 92.56 89 GLN A C 1
ATOM 689 O O . GLN A 1 89 ? -25.941 -0.728 42.382 1.00 92.56 89 GLN A O 1
ATOM 694 N N . ASP A 1 90 ? -26.238 -2.173 40.686 1.00 94.44 90 ASP A N 1
ATOM 695 C CA . ASP A 1 90 ? -25.898 -3.394 41.426 1.00 94.44 90 ASP A CA 1
ATOM 696 C C . ASP A 1 90 ? -24.438 -3.833 41.222 1.00 94.44 90 ASP A C 1
ATOM 698 O O . ASP A 1 90 ? -24.044 -4.893 41.702 1.00 94.44 90 ASP A O 1
ATOM 702 N N . GLU A 1 91 ? -23.652 -3.028 40.501 1.00 94.38 91 GLU A N 1
ATOM 703 C CA . GLU A 1 91 ? -22.271 -3.300 40.095 1.00 94.38 91 GLU A CA 1
ATOM 704 C C . GLU A 1 91 ? -22.067 -4.653 39.385 1.00 94.38 91 GLU A C 1
ATOM 706 O O . GLU A 1 91 ? -20.944 -5.145 39.288 1.00 94.38 91 GLU A O 1
ATOM 711 N N . SER A 1 92 ? -23.132 -5.254 38.841 1.00 95.56 92 SER A N 1
ATOM 712 C CA . SER A 1 92 ? -23.045 -6.496 38.065 1.00 95.56 92 SER A CA 1
ATOM 713 C C . SER A 1 92 ? -22.416 -6.298 36.685 1.00 95.56 92 SER A C 1
ATOM 715 O O . SER A 1 92 ? -22.039 -7.281 36.049 1.00 95.56 92 SER A O 1
ATOM 717 N N . PHE A 1 93 ? -22.297 -5.048 36.231 1.00 96.81 93 PHE A N 1
ATOM 718 C CA . PHE A 1 93 ? -21.612 -4.652 35.008 1.00 96.81 93 PHE A CA 1
ATOM 719 C C . PHE A 1 93 ? -20.733 -3.436 35.295 1.00 96.81 93 PHE A C 1
ATOM 721 O O . PHE A 1 93 ? -21.234 -2.371 35.674 1.00 96.81 93 PHE A O 1
ATOM 728 N N . VAL A 1 94 ? -19.428 -3.574 35.076 1.00 97.12 94 VAL A N 1
ATOM 729 C CA . VAL A 1 94 ? -18.453 -2.514 35.335 1.00 97.12 94 VAL A CA 1
ATOM 730 C C . VAL A 1 94 ? -17.556 -2.322 34.123 1.00 97.12 94 VAL A C 1
ATOM 732 O O . VAL A 1 94 ? -16.833 -3.225 33.708 1.00 97.12 94 VAL A O 1
ATOM 735 N N . PHE A 1 95 ? -17.562 -1.107 33.584 1.00 97.50 95 PHE A N 1
ATOM 736 C CA . PHE A 1 95 ? -16.619 -0.670 32.568 1.00 97.50 95 PHE A CA 1
ATOM 737 C C . PHE A 1 95 ? -15.457 0.071 33.222 1.00 97.50 95 PHE A C 1
ATOM 739 O O . PHE A 1 95 ? -15.639 1.066 33.934 1.00 97.50 95 PHE A O 1
ATOM 746 N N . TRP A 1 96 ? -14.250 -0.410 32.954 1.00 95.81 96 TRP A N 1
ATOM 747 C CA . TRP A 1 96 ? -13.013 0.194 33.416 1.00 95.81 96 TRP A CA 1
ATOM 748 C C . TRP A 1 96 ? -12.291 0.820 32.237 1.00 95.81 96 TRP A C 1
ATOM 750 O O . TRP A 1 96 ? -12.006 0.134 31.260 1.00 95.81 96 TRP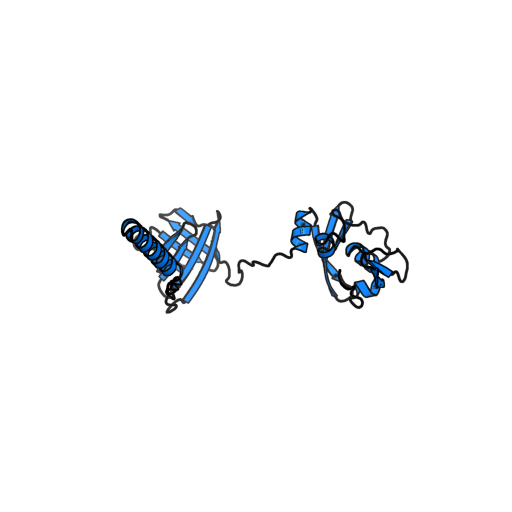 A O 1
ATOM 760 N N . ASN A 1 97 ? -11.926 2.094 32.357 1.00 94.38 97 ASN A N 1
ATOM 761 C CA . ASN A 1 97 ? -11.070 2.777 31.397 1.00 94.38 97 ASN A CA 1
ATOM 762 C C . ASN A 1 97 ? -9.837 3.357 32.103 1.00 94.38 97 ASN A C 1
ATOM 764 O O . ASN A 1 97 ? -9.928 4.208 32.990 1.00 94.38 97 ASN A O 1
ATOM 768 N N . LYS A 1 98 ? -8.661 2.859 31.716 1.00 90.62 98 LYS A N 1
ATOM 769 C CA . LYS A 1 98 ? -7.361 3.203 32.295 1.00 90.62 98 LYS A CA 1
ATOM 770 C C . LYS A 1 98 ? -6.427 3.678 31.186 1.00 90.62 98 LYS A C 1
ATOM 772 O O . LYS A 1 98 ? -5.824 2.865 30.486 1.00 90.62 98 LYS A O 1
ATOM 777 N N . GLY A 1 99 ? -6.311 4.997 31.028 1.00 87.75 99 GLY A N 1
ATOM 778 C CA . GLY A 1 99 ? -5.561 5.590 29.917 1.00 87.75 99 GLY A CA 1
ATOM 779 C C . GLY A 1 99 ? -6.150 5.145 28.579 1.00 87.75 99 GLY A C 1
ATOM 780 O O . GLY A 1 99 ? -7.358 5.242 28.387 1.00 87.75 99 GLY A O 1
ATOM 781 N N . ASN A 1 100 ? -5.312 4.581 27.710 1.00 90.75 100 ASN A N 1
ATOM 782 C CA . ASN A 1 100 ? -5.710 4.035 26.411 1.00 90.75 100 ASN A CA 1
ATOM 783 C C . ASN A 1 100 ? -6.182 2.570 26.475 1.00 90.75 100 ASN A C 1
ATOM 785 O O . ASN A 1 100 ? -6.276 1.919 25.440 1.00 90.75 100 ASN A O 1
ATOM 789 N N . THR A 1 101 ? -6.413 2.011 27.664 1.00 92.75 101 THR A N 1
ATOM 790 C CA . THR A 1 101 ? -6.879 0.626 27.826 1.00 92.75 101 THR A CA 1
ATOM 791 C C . THR A 1 101 ? -8.258 0.582 28.464 1.00 92.75 101 THR A C 1
ATOM 793 O O . THR A 1 101 ? -8.649 1.490 29.211 1.00 92.75 101 THR A O 1
ATOM 796 N N . ALA A 1 102 ? -9.000 -0.484 28.190 1.00 95.81 102 ALA A N 1
ATOM 797 C CA . ALA A 1 102 ? -10.273 -0.746 28.830 1.00 95.81 102 ALA A CA 1
ATOM 798 C C . ALA A 1 102 ? -10.541 -2.243 29.006 1.00 95.81 102 ALA A C 1
ATOM 800 O O . ALA A 1 102 ? -9.909 -3.091 28.375 1.00 95.81 102 ALA A O 1
ATOM 801 N N . PHE A 1 103 ? -11.490 -2.559 29.879 1.00 96.56 103 PHE A N 1
ATOM 802 C CA . PHE A 1 103 ? -12.089 -3.885 29.978 1.00 96.56 103 PHE A CA 1
ATOM 803 C C . PHE A 1 103 ? -13.481 -3.791 30.612 1.00 96.56 103 PHE A C 1
ATOM 805 O O . PHE A 1 103 ? -13.808 -2.804 31.279 1.00 96.56 103 PHE A O 1
ATOM 812 N N . ILE A 1 104 ? -14.297 -4.822 30.396 1.00 97.88 104 ILE A N 1
ATOM 813 C CA . ILE A 1 104 ? -15.619 -4.965 31.017 1.00 97.88 104 ILE A CA 1
ATOM 814 C C . ILE A 1 104 ? -15.598 -6.183 31.932 1.00 97.88 104 ILE A C 1
ATOM 816 O O . ILE A 1 104 ? -15.230 -7.274 31.496 1.00 97.88 104 ILE A O 1
ATOM 820 N N . ASP A 1 105 ? -16.008 -5.969 33.178 1.00 96.56 105 ASP A N 1
ATOM 821 C CA . ASP A 1 105 ? -16.285 -7.003 34.169 1.00 96.56 105 ASP A CA 1
ATOM 822 C C . ASP A 1 105 ? -17.804 -7.188 34.285 1.00 96.56 105 ASP A C 1
ATOM 824 O O . ASP A 1 105 ? -18.538 -6.228 34.537 1.00 96.56 105 ASP A O 1
ATOM 828 N N . GLU A 1 106 ? -18.274 -8.413 34.070 1.00 96.56 106 GLU A N 1
ATOM 829 C CA . GLU A 1 106 ? -19.662 -8.808 34.269 1.00 96.56 106 GLU A CA 1
ATOM 830 C C . GLU A 1 106 ? -19.711 -9.863 35.373 1.00 96.56 106 GLU A C 1
ATOM 832 O O . GLU A 1 106 ? -19.294 -11.005 35.183 1.00 96.56 106 GLU A O 1
ATOM 837 N N . LYS A 1 107 ? -20.241 -9.486 36.541 1.00 95.38 107 LYS A N 1
ATOM 838 C CA . LYS A 1 107 ? -20.390 -10.367 37.714 1.00 95.38 107 LYS A CA 1
ATOM 839 C C . LYS A 1 107 ? -19.079 -11.042 38.160 1.00 95.38 107 LYS A C 1
ATOM 841 O O . LYS A 1 107 ? -19.112 -12.166 38.658 1.00 95.38 107 LYS A O 1
ATOM 846 N N . GLY A 1 108 ? -17.944 -10.360 38.018 1.00 91.56 108 GLY A N 1
ATOM 847 C CA . GLY A 1 108 ? -16.617 -10.858 38.383 1.00 91.56 108 GLY A CA 1
ATOM 848 C C . GLY A 1 108 ? -15.877 -11.591 37.261 1.00 91.56 108 GLY A C 1
ATOM 849 O O . GLY A 1 108 ? -14.772 -12.081 37.492 1.00 91.56 108 GLY A O 1
ATOM 850 N N . GLU A 1 109 ? -16.456 -11.684 36.060 1.00 94.88 109 GLU A N 1
ATOM 851 C CA . GLU A 1 109 ? -15.803 -12.259 34.884 1.00 94.88 109 GLU A CA 1
ATOM 852 C C . GLU A 1 109 ? -15.502 -11.182 33.838 1.00 94.88 109 GLU A C 1
ATOM 854 O O . GLU A 1 109 ? -16.366 -10.392 33.461 1.00 94.88 109 GLU A O 1
ATOM 859 N N . VAL A 1 110 ? -14.273 -11.165 33.313 1.00 96.31 110 VAL A N 1
ATOM 860 C CA . VAL A 1 110 ? -13.887 -10.210 32.265 1.00 96.31 110 VAL A CA 1
ATOM 861 C C . VAL A 1 110 ? -14.392 -10.695 30.907 1.00 96.31 110 VAL A C 1
ATOM 863 O O . VAL A 1 110 ? -13.827 -11.617 30.315 1.00 96.31 110 VAL A O 1
ATOM 866 N N . THR A 1 111 ? -15.440 -10.060 30.383 1.00 96.44 111 THR A N 1
ATOM 867 C CA . THR A 1 111 ? -16.090 -10.460 29.122 1.00 96.44 111 THR A CA 1
ATOM 868 C C . THR A 1 111 ? -15.569 -9.697 27.902 1.00 96.44 111 THR A C 1
ATOM 870 O O . THR A 1 111 ? -15.622 -10.220 26.781 1.00 96.44 111 THR A O 1
ATOM 873 N N . PHE A 1 112 ? -15.012 -8.500 28.113 1.00 95.44 112 PHE A N 1
ATOM 874 C CA . PHE A 1 112 ? -14.252 -7.730 27.125 1.00 95.44 112 PHE A CA 1
ATOM 875 C C . PHE A 1 112 ? -12.869 -7.463 27.708 1.00 95.44 112 PHE A C 1
ATOM 877 O O . PHE A 1 112 ? -12.728 -6.656 28.624 1.00 95.44 112 PHE A O 1
ATOM 884 N N . LYS A 1 113 ? -11.866 -8.182 27.201 1.00 95.44 113 LYS A N 1
ATOM 885 C CA . LYS A 1 113 ? -10.479 -8.162 27.681 1.00 95.44 113 LYS A CA 1
ATOM 886 C C . LYS A 1 113 ? -9.547 -7.524 26.655 1.00 95.44 113 LYS A C 1
ATOM 888 O O . LYS A 1 113 ? -9.864 -7.495 25.463 1.00 95.44 113 LYS A O 1
ATOM 893 N N . ASP A 1 114 ? -8.395 -7.070 27.140 1.00 94.06 114 ASP A N 1
ATOM 894 C CA . ASP A 1 114 ? -7.299 -6.526 26.332 1.00 94.06 114 ASP A CA 1
ATOM 895 C C . ASP A 1 114 ? -7.745 -5.401 25.388 1.00 94.06 114 ASP A C 1
ATOM 897 O O . ASP A 1 114 ? -7.266 -5.297 24.260 1.00 94.06 114 ASP A O 1
ATOM 901 N N . CYS A 1 115 ? -8.699 -4.568 25.824 1.00 95.50 115 CYS A N 1
ATOM 902 C CA . CYS A 1 115 ? -9.216 -3.519 24.964 1.00 95.50 115 CYS A CA 1
ATOM 903 C C . CYS A 1 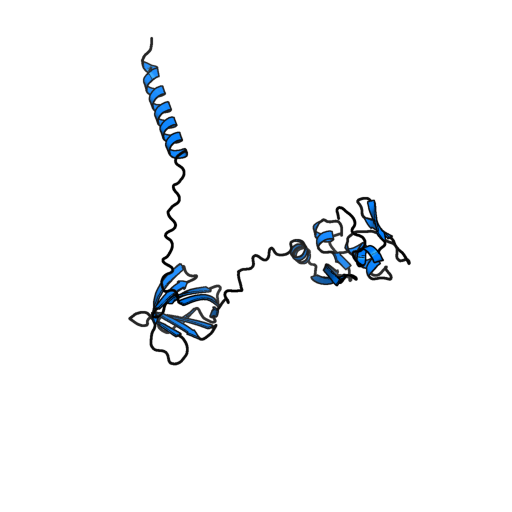115 ? -8.248 -2.343 24.902 1.00 95.50 115 CYS A C 1
ATOM 905 O O . CYS A 1 115 ? -7.853 -1.804 25.938 1.00 95.50 115 CYS A O 1
ATOM 907 N N . ILE A 1 116 ? -7.923 -1.909 23.689 1.00 93.25 116 ILE A N 1
ATOM 908 C CA . ILE A 1 116 ? -7.066 -0.756 23.418 1.00 93.25 116 ILE A CA 1
ATOM 909 C C . ILE A 1 116 ? -7.880 0.303 22.684 1.00 93.25 116 ILE A C 1
ATOM 911 O O . ILE A 1 116 ? -8.598 0.002 21.730 1.00 93.25 116 ILE A O 1
ATOM 915 N N . GLU A 1 117 ? -7.773 1.545 23.144 1.00 91.00 117 GLU A N 1
ATOM 916 C CA . GLU A 1 117 ? -8.384 2.707 22.519 1.00 91.00 117 GLU A CA 1
ATOM 917 C C . GLU A 1 117 ? -7.838 2.872 21.101 1.00 91.00 117 GLU A C 1
ATOM 919 O O . GLU A 1 117 ? -6.648 3.097 20.872 1.00 91.00 117 GLU A O 1
ATOM 924 N N . LYS A 1 118 ? -8.744 2.776 20.140 1.00 86.38 118 LYS A N 1
ATOM 925 C CA . LYS A 1 118 ? -8.560 3.218 18.775 1.00 86.38 118 LYS A CA 1
ATOM 926 C C . LYS A 1 118 ? -8.553 4.741 18.803 1.00 86.38 118 LYS A C 1
ATOM 928 O O . LYS A 1 118 ? -9.601 5.377 18.897 1.00 86.38 118 LYS A O 1
ATOM 933 N N . ILE A 1 119 ? -7.347 5.304 18.785 1.00 78.12 119 ILE A N 1
ATOM 934 C CA . ILE A 1 119 ? -7.119 6.750 18.745 1.00 78.12 119 ILE A CA 1
ATOM 935 C C . ILE A 1 119 ? -7.945 7.315 17.587 1.00 78.12 119 ILE A C 1
ATOM 937 O O . ILE A 1 119 ? -7.822 6.836 16.462 1.00 78.12 119 ILE A O 1
ATOM 941 N N . ALA A 1 120 ? -8.784 8.320 17.852 1.00 55.44 120 ALA A N 1
ATOM 942 C CA . ALA A 1 120 ? -9.456 9.088 16.808 1.00 55.44 120 ALA A CA 1
ATOM 943 C C . ALA A 1 120 ? -8.378 9.772 15.943 1.00 55.44 120 ALA A C 1
ATOM 945 O O . ALA A 1 120 ? -7.783 10.774 16.330 1.00 55.44 120 ALA A O 1
ATOM 946 N N . GLY A 1 121 ? -8.045 9.126 14.827 1.00 47.72 121 GLY A N 1
ATOM 947 C CA . GLY A 1 121 ? -6.824 9.326 14.040 1.00 47.72 121 GLY A CA 1
ATOM 948 C C . GLY A 1 121 ? -6.397 8.039 13.323 1.00 47.72 121 GLY A C 1
ATOM 949 O O . GLY A 1 121 ? -5.804 8.090 12.250 1.00 47.72 121 GLY A O 1
ATOM 950 N N . ASP A 1 122 ? -6.801 6.890 13.860 1.00 43.09 122 ASP A N 1
ATOM 951 C CA . ASP A 1 122 ? -7.010 5.657 13.116 1.00 43.09 122 ASP A CA 1
ATOM 952 C C . ASP A 1 122 ? -8.494 5.594 12.741 1.00 43.09 122 ASP A C 1
ATOM 954 O O . ASP A 1 122 ? -9.301 4.875 13.328 1.00 43.09 122 ASP A O 1
ATOM 958 N N . GLU A 1 123 ? -8.890 6.368 11.729 1.00 43.78 123 GLU A N 1
ATOM 959 C CA . GLU A 1 123 ? -9.913 5.847 10.826 1.00 43.78 123 GLU A CA 1
ATOM 960 C C . GLU A 1 123 ? -9.439 4.433 10.466 1.00 43.7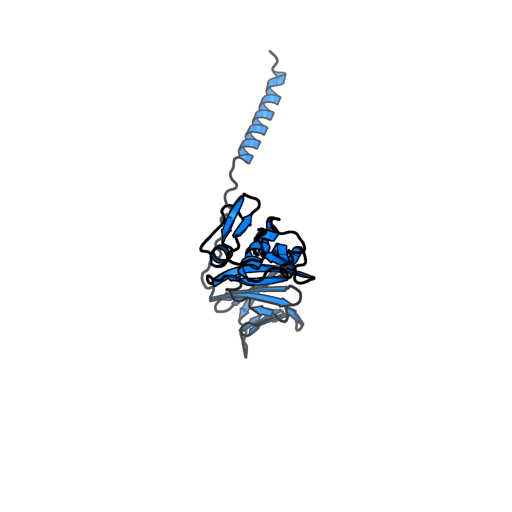8 123 GLU A C 1
ATOM 962 O O . GLU A 1 123 ? -8.260 4.225 10.192 1.00 43.78 123 GLU A O 1
ATOM 967 N N . SER A 1 124 ? -10.261 3.387 10.548 1.00 47.41 124 SER A N 1
ATOM 968 C CA . SER A 1 124 ? -10.476 2.603 9.323 1.00 47.41 124 SER A CA 1
ATOM 969 C C . SER A 1 124 ? -10.219 3.451 8.079 1.00 47.41 124 SER A C 1
ATOM 971 O O . SER A 1 124 ? -11.119 3.957 7.420 1.00 47.41 124 SER A O 1
ATOM 973 N N . LYS A 1 125 ? -8.936 3.590 7.770 1.00 41.97 125 LYS A N 1
ATOM 974 C CA . LYS A 1 125 ? -8.437 3.840 6.460 1.00 41.97 125 LYS A CA 1
ATOM 975 C C . LYS A 1 125 ? -8.995 2.659 5.678 1.00 41.97 125 LYS A C 1
ATOM 977 O O . LYS A 1 125 ? -8.352 1.631 5.518 1.00 41.97 125 LYS A O 1
ATOM 982 N N . THR A 1 126 ? -10.128 2.882 5.031 1.00 39.59 126 THR A N 1
ATOM 983 C CA . THR A 1 126 ? -10.078 2.767 3.584 1.00 39.59 126 THR A CA 1
ATOM 984 C C . THR A 1 126 ? -9.015 3.759 3.088 1.00 39.59 126 THR A C 1
ATOM 986 O O . THR A 1 126 ? -9.314 4.727 2.397 1.00 39.59 126 THR A O 1
ATOM 989 N N . THR A 1 127 ? -7.733 3.528 3.418 1.00 44.69 127 THR A N 1
ATOM 990 C CA . THR A 1 127 ? -6.698 3.691 2.418 1.00 44.69 127 THR A CA 1
ATOM 991 C C . THR A 1 127 ? -7.263 2.875 1.296 1.00 44.69 127 THR A C 1
ATOM 993 O O . THR A 1 127 ? -7.448 1.667 1.454 1.00 44.69 127 THR A O 1
ATOM 996 N N . ILE A 1 128 ? -7.671 3.556 0.231 1.00 63.25 128 ILE A N 1
ATOM 997 C CA . ILE A 1 128 ? -7.798 2.900 -1.052 1.00 63.25 128 ILE A CA 1
ATOM 998 C C . ILE A 1 128 ? -6.441 2.227 -1.202 1.00 63.25 128 ILE A C 1
ATOM 1000 O O . ILE A 1 128 ? -5.433 2.908 -1.399 1.00 63.25 128 ILE A O 1
ATOM 1004 N N . ALA A 1 129 ? -6.399 0.930 -0.897 1.00 83.25 129 ALA A N 1
ATOM 1005 C CA . ALA A 1 129 ? -5.179 0.170 -0.976 1.00 83.25 129 ALA A CA 1
ATOM 1006 C C . ALA A 1 129 ? -4.726 0.349 -2.416 1.00 83.25 129 ALA A C 1
ATOM 1008 O O . ALA A 1 129 ? -5.554 0.268 -3.331 1.00 83.25 129 ALA A O 1
ATOM 1009 N N . ASN A 1 130 ? -3.466 0.732 -2.610 1.00 89.06 130 ASN A N 1
ATOM 1010 C CA . ASN A 1 130 ? -2.983 1.010 -3.948 1.00 89.06 130 ASN A CA 1
ATOM 1011 C C . ASN A 1 130 ? -3.229 -0.258 -4.788 1.00 89.06 130 ASN A C 1
ATOM 1013 O O . ASN A 1 130 ? -2.694 -1.316 -4.452 1.00 89.06 130 ASN A O 1
ATOM 1017 N N . PRO A 1 131 ? -4.064 -0.193 -5.840 1.00 94.38 131 PRO A N 1
ATOM 1018 C CA . PRO A 1 131 ? -4.472 -1.387 -6.568 1.00 94.38 131 PRO A CA 1
ATOM 1019 C C . PRO A 1 131 ? -3.281 -2.095 -7.219 1.00 94.38 131 PRO A C 1
ATOM 1021 O O . PRO A 1 131 ? -3.316 -3.314 -7.375 1.00 94.38 131 PRO A O 1
ATOM 1024 N N . ALA A 1 132 ? -2.220 -1.361 -7.565 1.00 95.94 132 ALA A N 1
ATOM 1025 C CA . ALA A 1 132 ? -0.988 -1.928 -8.093 1.00 95.94 132 ALA A CA 1
ATOM 1026 C C . ALA A 1 132 ? -0.208 -2.694 -7.012 1.00 95.94 132 ALA A C 1
ATOM 1028 O O . ALA A 1 132 ? 0.193 -3.840 -7.231 1.00 95.94 132 ALA A O 1
ATOM 1029 N N . SER A 1 133 ? -0.103 -2.109 -5.818 1.00 96.00 133 SER A N 1
ATOM 1030 C CA . SER A 1 133 ? 0.505 -2.734 -4.641 1.00 96.00 133 SER A CA 1
ATOM 1031 C C . SER A 1 133 ? -0.231 -4.012 -4.219 1.00 96.00 133 SER A C 1
ATOM 1033 O O . SER A 1 133 ? 0.390 -5.058 -4.040 1.00 96.00 133 SER A O 1
ATOM 1035 N N . GLU A 1 134 ? -1.563 -3.965 -4.137 1.00 94.69 134 GLU A N 1
ATOM 1036 C CA . GLU A 1 134 ? -2.401 -5.137 -3.840 1.00 94.69 134 GLU A CA 1
ATOM 1037 C C . GLU A 1 134 ? -2.265 -6.213 -4.918 1.00 94.69 134 GLU A C 1
ATOM 1039 O O . GLU A 1 134 ? -2.151 -7.403 -4.619 1.00 94.69 134 GLU A O 1
ATOM 1044 N N . ASN A 1 135 ? -2.237 -5.804 -6.190 1.00 94.06 135 ASN A N 1
ATOM 1045 C CA . ASN A 1 135 ? -2.036 -6.731 -7.292 1.00 94.06 135 ASN A CA 1
ATOM 1046 C C . ASN A 1 135 ? -0.673 -7.425 -7.205 1.00 94.06 135 ASN A C 1
ATOM 1048 O O . ASN A 1 135 ? -0.625 -8.630 -7.432 1.00 94.06 135 ASN A O 1
ATOM 1052 N N . CYS A 1 136 ? 0.398 -6.719 -6.826 1.00 95.75 136 CYS A N 1
ATOM 1053 C CA . CYS A 1 136 ? 1.713 -7.326 -6.621 1.00 95.75 136 CYS A CA 1
ATOM 1054 C C . CYS A 1 136 ? 1.660 -8.488 -5.619 1.00 95.75 136 CYS A C 1
ATOM 1056 O O . CYS A 1 136 ? 2.079 -9.604 -5.933 1.00 95.75 136 CYS A O 1
ATOM 1058 N N . ILE A 1 137 ? 1.078 -8.243 -4.442 1.00 94.00 137 ILE A N 1
ATOM 1059 C CA . ILE A 1 137 ? 0.939 -9.249 -3.383 1.00 94.00 137 ILE A CA 1
ATOM 1060 C C . ILE A 1 137 ? 0.051 -10.403 -3.868 1.00 94.00 137 ILE A C 1
ATOM 1062 O O . ILE A 1 137 ? 0.386 -11.576 -3.698 1.00 94.00 137 ILE A O 1
ATOM 1066 N N . LYS A 1 138 ? -1.062 -10.083 -4.539 1.00 92.06 138 LYS A N 1
ATOM 1067 C CA . LYS A 1 138 ? -2.014 -11.066 -5.075 1.00 92.06 138 LYS A CA 1
ATOM 1068 C C . LYS A 1 138 ? -1.383 -12.018 -6.091 1.00 92.06 138 LYS A C 1
ATOM 1070 O O . LYS A 1 138 ? -1.774 -13.182 -6.140 1.00 92.06 138 LYS A O 1
ATOM 1075 N N . VAL A 1 139 ? -0.431 -11.549 -6.900 1.00 88.19 139 VAL A N 1
ATOM 1076 C CA . VAL A 1 139 ? 0.284 -12.398 -7.869 1.00 88.19 139 VAL A CA 1
ATOM 1077 C C . VAL A 1 139 ? 1.517 -13.087 -7.274 1.00 88.19 139 VAL A C 1
ATOM 1079 O O . VAL A 1 139 ? 2.317 -13.653 -8.016 1.00 88.19 139 VAL A O 1
ATOM 1082 N N . GLY A 1 140 ? 1.663 -13.063 -5.945 1.00 89.94 140 GLY A N 1
ATOM 1083 C CA . GLY A 1 140 ? 2.728 -13.751 -5.218 1.00 89.94 140 GLY A CA 1
ATOM 1084 C C . GLY A 1 140 ? 4.066 -13.014 -5.209 1.00 89.94 140 GLY A C 1
ATOM 1085 O O . GLY A 1 140 ? 5.085 -13.623 -4.893 1.00 89.94 140 GLY A O 1
ATOM 1086 N N . GLY A 1 141 ? 4.084 -11.731 -5.574 1.00 92.06 141 GLY A N 1
ATOM 1087 C CA . GLY A 1 141 ? 5.278 -10.899 -5.507 1.00 92.06 141 GLY A CA 1
ATOM 1088 C C . GLY A 1 141 ? 5.469 -10.233 -4.143 1.00 92.06 141 GLY A C 1
ATOM 1089 O O . GLY A 1 141 ? 4.563 -10.173 -3.311 1.00 92.06 141 GLY A O 1
ATOM 1090 N N . ASN A 1 142 ? 6.668 -9.702 -3.924 1.00 94.44 142 ASN A N 1
ATOM 1091 C CA . ASN A 1 142 ? 7.024 -8.890 -2.767 1.00 94.44 142 ASN A CA 1
ATOM 1092 C C . ASN A 1 142 ? 7.167 -7.425 -3.198 1.00 94.44 142 ASN A C 1
ATOM 1094 O O . ASN A 1 142 ? 8.010 -7.103 -4.038 1.00 94.44 142 ASN A O 1
ATOM 1098 N N . LEU A 1 143 ? 6.331 -6.550 -2.642 1.00 96.06 143 LEU A N 1
ATOM 1099 C CA . LEU A 1 143 ? 6.353 -5.126 -2.945 1.00 96.06 143 LEU A CA 1
ATOM 1100 C C . LEU A 1 143 ? 7.461 -4.409 -2.168 1.00 96.06 143 LEU A C 1
ATOM 1102 O O . LEU A 1 143 ? 7.537 -4.498 -0.943 1.00 96.06 143 LEU A O 1
ATOM 1106 N N . LYS A 1 144 ? 8.242 -3.594 -2.873 1.00 96.50 144 LYS A N 1
ATOM 1107 C CA . LYS A 1 144 ? 9.207 -2.666 -2.288 1.00 96.50 144 LYS A CA 1
ATOM 1108 C C . LYS A 1 144 ? 9.071 -1.293 -2.930 1.00 96.50 144 LYS A C 1
ATOM 1110 O O . LYS A 1 144 ? 8.987 -1.189 -4.148 1.00 96.50 144 LYS A O 1
ATOM 1115 N N . ILE A 1 145 ? 9.079 -0.246 -2.114 1.00 96.56 145 ILE A N 1
ATOM 1116 C CA . ILE A 1 145 ? 9.090 1.133 -2.604 1.00 96.56 145 ILE A CA 1
ATOM 1117 C C . ILE A 1 145 ? 10.538 1.574 -2.801 1.00 96.56 145 ILE A C 1
ATOM 1119 O O . ILE A 1 145 ? 11.363 1.430 -1.898 1.00 96.56 145 ILE A O 1
ATOM 1123 N N . GLU A 1 146 ? 10.830 2.103 -3.981 1.00 95.88 146 GLU A N 1
ATOM 1124 C CA . GLU A 1 146 ? 12.139 2.605 -4.384 1.00 95.88 146 GLU A CA 1
ATOM 1125 C C . GLU A 1 146 ? 12.055 4.076 -4.791 1.00 95.88 146 GLU A C 1
ATOM 1127 O O . GLU A 1 146 ? 10.973 4.625 -5.007 1.00 95.88 146 GLU A O 1
ATOM 1132 N N . LYS A 1 147 ? 13.220 4.721 -4.908 1.00 95.75 147 LYS A N 1
ATOM 1133 C CA . LYS A 1 147 ? 13.341 6.112 -5.355 1.00 95.75 147 LYS A CA 1
ATOM 1134 C C . LYS A 1 147 ? 14.048 6.201 -6.692 1.00 95.75 147 LYS A C 1
ATOM 1136 O O . LYS A 1 147 ? 15.066 5.551 -6.917 1.00 95.75 147 LYS A O 1
ATOM 1141 N N . ARG A 1 148 ? 13.484 7.008 -7.579 1.00 94.75 148 ARG A N 1
ATOM 1142 C CA . ARG A 1 148 ? 14.053 7.394 -8.867 1.00 94.75 148 ARG A CA 1
ATOM 1143 C C . ARG A 1 148 ? 15.187 8.396 -8.684 1.00 94.75 148 ARG A C 1
ATOM 1145 O O . ARG A 1 148 ? 15.405 8.912 -7.586 1.00 94.75 148 ARG A O 1
ATOM 1152 N N . GLY A 1 149 ? 15.889 8.715 -9.769 1.00 92.19 149 GLY A N 1
ATOM 1153 C CA . GLY A 1 149 ? 16.985 9.684 -9.729 1.00 92.19 149 GLY A CA 1
ATOM 1154 C C . GLY A 1 149 ? 16.534 11.119 -9.433 1.00 92.19 149 GLY A C 1
ATOM 1155 O O . GLY A 1 149 ? 17.309 11.900 -8.888 1.00 92.19 149 GLY A O 1
ATOM 1156 N N . ASP A 1 150 ? 15.263 11.442 -9.686 1.00 93.94 150 ASP A N 1
ATOM 1157 C CA . ASP A 1 150 ? 14.623 12.702 -9.281 1.00 93.94 150 ASP A CA 1
ATOM 1158 C C . ASP A 1 150 ? 14.055 12.687 -7.851 1.00 93.94 150 ASP A C 1
ATOM 1160 O O . ASP A 1 150 ? 13.483 13.675 -7.396 1.00 93.94 150 ASP A O 1
ATOM 1164 N N . GLY A 1 151 ? 14.199 11.570 -7.133 1.00 93.38 151 GLY A N 1
ATOM 1165 C CA . GLY A 1 151 ? 13.634 11.371 -5.801 1.00 93.38 151 GLY A CA 1
ATOM 1166 C C . GLY A 1 151 ? 12.156 10.973 -5.787 1.00 93.38 151 GLY A C 1
ATOM 1167 O O . GLY A 1 151 ? 11.624 10.746 -4.700 1.00 93.38 151 GLY A O 1
ATOM 1168 N N . GLY A 1 152 ? 11.503 10.854 -6.949 1.00 92.06 152 GLY A N 1
ATOM 1169 C CA . GLY A 1 152 ? 10.146 10.321 -7.054 1.00 92.06 152 GLY A CA 1
ATOM 1170 C C . GLY A 1 152 ? 10.084 8.855 -6.623 1.00 92.06 152 GLY A C 1
ATOM 1171 O O . GLY A 1 152 ? 11.008 8.087 -6.887 1.00 92.06 152 GLY A O 1
ATOM 1172 N N . GLU A 1 153 ? 9.007 8.459 -5.951 1.00 95.44 153 GLU A N 1
ATOM 1173 C CA . GLU A 1 153 ? 8.827 7.081 -5.485 1.00 95.44 153 GLU A CA 1
ATOM 1174 C C . GLU A 1 153 ? 8.111 6.222 -6.530 1.00 95.44 153 GLU A C 1
ATOM 1176 O O . GLU A 1 153 ? 7.245 6.701 -7.263 1.00 95.44 153 GLU A O 1
ATOM 1181 N N . TYR A 1 154 ? 8.478 4.944 -6.590 1.00 94.75 154 TYR A N 1
ATOM 1182 C CA . TYR A 1 154 ? 7.823 3.936 -7.420 1.00 94.75 154 TYR A CA 1
ATOM 1183 C C . TYR A 1 154 ? 7.818 2.585 -6.705 1.00 94.75 154 TYR A C 1
ATOM 1185 O O . TYR A 1 154 ? 8.715 2.285 -5.913 1.00 94.75 154 TYR A O 1
ATOM 1193 N N . GLY A 1 155 ? 6.795 1.771 -6.964 1.00 96.88 155 GLY A N 1
ATOM 1194 C CA . GLY A 1 155 ? 6.688 0.428 -6.403 1.00 96.88 155 GLY A CA 1
ATOM 1195 C C . GLY A 1 155 ? 7.312 -0.606 -7.332 1.00 96.88 155 GLY A C 1
ATOM 1196 O O . GLY A 1 155 ? 6.972 -0.678 -8.510 1.00 96.88 155 GLY A O 1
ATOM 1197 N N . LEU A 1 156 ? 8.199 -1.442 -6.803 1.00 97.50 156 LEU A N 1
ATOM 1198 C CA . LEU A 1 156 ? 8.707 -2.630 -7.477 1.00 97.50 156 LEU A CA 1
ATOM 1199 C C . LEU A 1 156 ? 8.096 -3.883 -6.872 1.00 97.50 156 LEU A C 1
ATOM 1201 O O . LEU A 1 156 ? 8.214 -4.145 -5.676 1.00 97.50 156 LEU A O 1
ATOM 1205 N N . CYS A 1 157 ? 7.487 -4.683 -7.736 1.00 97.25 157 CYS A N 1
ATOM 1206 C CA . CYS A 1 157 ? 7.029 -6.018 -7.423 1.00 97.25 157 CYS A CA 1
ATOM 1207 C C . CYS A 1 157 ? 8.116 -7.038 -7.762 1.00 97.25 157 CYS A C 1
ATOM 1209 O O . CYS A 1 157 ? 8.356 -7.326 -8.938 1.00 97.25 157 CYS A O 1
ATOM 1211 N N . TYR A 1 158 ? 8.776 -7.570 -6.737 1.00 95.62 158 TYR A N 1
ATOM 1212 C CA . TYR A 1 158 ? 9.815 -8.586 -6.863 1.00 95.62 158 TYR A CA 1
ATOM 1213 C C . TYR A 1 158 ? 9.230 -9.997 -6.870 1.00 95.62 158 TYR A C 1
ATOM 1215 O O . TYR A 1 158 ? 8.325 -10.316 -6.105 1.00 95.62 158 TYR A O 1
ATOM 1223 N N . PHE A 1 159 ? 9.806 -10.858 -7.697 1.00 92.75 159 PHE A N 1
ATOM 1224 C CA . PHE A 1 159 ? 9.505 -12.281 -7.798 1.00 92.75 159 PHE A CA 1
ATOM 1225 C C . PHE A 1 159 ? 10.774 -13.106 -7.531 1.00 92.75 159 PHE A C 1
ATOM 1227 O O . PHE A 1 159 ? 11.859 -12.561 -7.300 1.00 92.75 159 PHE A O 1
ATOM 1234 N N . GLU A 1 160 ? 10.646 -14.432 -7.581 1.00 87.88 160 GLU A N 1
ATOM 1235 C CA . GLU A 1 160 ? 11.786 -15.352 -7.534 1.00 87.88 160 GLU A CA 1
ATOM 1236 C C . GLU A 1 160 ? 12.810 -15.059 -8.654 1.00 87.88 160 GLU A C 1
ATOM 1238 O O . GLU A 1 160 ? 12.534 -14.356 -9.632 1.00 87.88 160 GLU A O 1
ATOM 1243 N N . ASP A 1 161 ? 14.030 -15.576 -8.498 1.00 85.12 161 ASP A N 1
ATOM 1244 C CA . ASP A 1 161 ? 15.147 -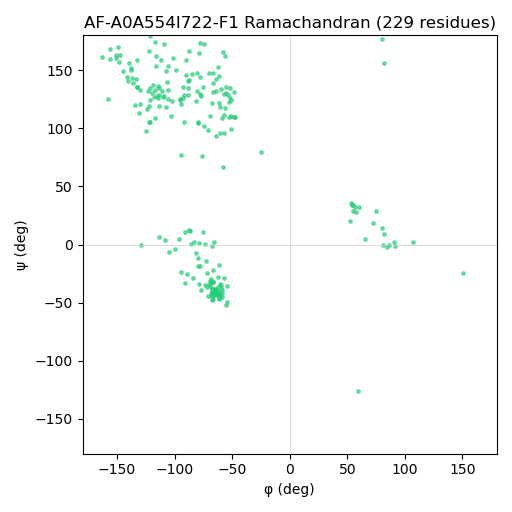15.383 -9.437 1.00 85.12 161 ASP A CA 1
ATOM 1245 C C . ASP A 1 161 ? 15.535 -13.915 -9.711 1.00 85.12 161 ASP A C 1
ATOM 1247 O O . ASP A 1 161 ? 16.066 -13.591 -10.779 1.00 85.12 161 ASP A O 1
ATOM 1251 N N . ASN A 1 162 ? 15.299 -13.013 -8.750 1.00 81.50 162 ASN A N 1
ATOM 1252 C CA . ASN A 1 162 ? 15.569 -11.571 -8.871 1.00 81.50 162 ASN A CA 1
ATOM 1253 C C . ASN A 1 162 ? 14.854 -10.916 -10.063 1.00 81.50 162 ASN A C 1
ATOM 1255 O O . ASN A 1 162 ? 15.366 -9.983 -10.688 1.00 81.50 162 ASN A O 1
ATOM 1259 N N . ARG A 1 163 ? 13.674 -11.426 -10.412 1.00 93.06 163 ARG A N 1
ATOM 1260 C CA . ARG A 1 163 ? 12.812 -10.822 -11.423 1.00 93.06 163 ARG A CA 1
ATOM 1261 C C . ARG A 1 163 ? 11.956 -9.741 -10.785 1.00 93.06 163 ARG A C 1
ATOM 1263 O O . ARG A 1 163 ? 11.554 -9.874 -9.634 1.00 93.06 163 ARG A O 1
ATOM 1270 N N . ALA A 1 164 ? 11.650 -8.684 -11.527 1.00 95.94 164 ALA A N 1
ATOM 1271 C CA . ALA A 1 164 ? 10.774 -7.633 -11.024 1.00 95.94 164 ALA A CA 1
ATOM 1272 C C . ALA A 1 164 ? 9.994 -6.924 -12.135 1.00 95.94 164 ALA A C 1
ATOM 1274 O O . ALA A 1 164 ? 10.329 -7.019 -13.319 1.00 95.94 164 ALA A O 1
ATOM 1275 N N . CYS A 1 165 ? 8.944 -6.226 -11.721 1.00 97.75 165 CYS A N 1
ATOM 1276 C CA . CYS A 1 165 ? 8.168 -5.283 -12.518 1.00 97.75 165 CYS A CA 1
ATOM 1277 C C . CYS A 1 165 ? 7.866 -4.050 -11.672 1.00 97.75 165 CYS A C 1
ATOM 1279 O O . CYS A 1 165 ? 7.710 -4.169 -10.458 1.00 97.75 165 CYS A O 1
ATOM 1281 N N . GLU A 1 166 ? 7.708 -2.894 -12.305 1.00 97.44 166 GLU A N 1
ATOM 1282 C CA . GLU A 1 166 ? 7.042 -1.766 -11.660 1.00 97.44 166 GLU A CA 1
ATOM 1283 C C . GLU A 1 166 ? 5.560 -2.133 -11.446 1.00 97.44 166 GLU A C 1
ATOM 1285 O O . GLU A 1 166 ? 4.959 -2.841 -12.263 1.00 97.44 166 GLU A O 1
ATOM 1290 N N . GLU A 1 167 ? 4.996 -1.771 -10.293 1.00 97.69 167 GLU A N 1
ATOM 1291 C CA . GLU A 1 167 ? 3.704 -2.290 -9.835 1.00 97.69 167 GLU A CA 1
ATOM 1292 C C . GLU A 1 167 ? 2.537 -1.925 -10.766 1.00 97.69 167 GLU A C 1
ATOM 1294 O O . GLU A 1 167 ? 1.641 -2.748 -10.988 1.00 97.69 167 GLU A O 1
ATOM 1299 N N . TRP A 1 168 ? 2.546 -0.729 -11.356 1.00 95.75 168 TRP A N 1
ATOM 1300 C CA . TRP A 1 168 ? 1.517 -0.284 -12.289 1.00 95.75 168 TRP A CA 1
ATOM 1301 C C . TRP A 1 168 ? 1.697 -0.917 -13.668 1.00 95.75 168 TRP A C 1
ATOM 1303 O O . TRP A 1 168 ? 0.711 -1.362 -14.265 1.00 95.75 168 TRP A O 1
ATOM 1313 N N . ALA A 1 169 ? 2.938 -1.051 -14.140 1.00 96.12 169 ALA A N 1
ATOM 1314 C CA . ALA A 1 169 ? 3.251 -1.786 -15.364 1.00 96.12 169 ALA A CA 1
ATOM 1315 C C . ALA A 1 169 ? 2.814 -3.259 -15.266 1.00 96.12 169 ALA A C 1
ATOM 1317 O O . ALA A 1 169 ? 2.296 -3.833 -16.229 1.00 96.12 169 ALA A O 1
ATOM 1318 N N . LEU A 1 170 ? 2.965 -3.876 -14.090 1.00 95.62 170 LEU A N 1
ATOM 1319 C CA . LEU A 1 170 ? 2.455 -5.216 -13.800 1.00 95.62 170 LEU A CA 1
ATOM 1320 C C . LEU A 1 170 ? 0.921 -5.255 -13.790 1.00 95.62 170 LEU A C 1
ATOM 1322 O O . LEU A 1 170 ? 0.328 -6.143 -14.402 1.00 95.62 170 LEU A O 1
ATOM 1326 N N . LEU A 1 171 ? 0.270 -4.299 -13.119 1.00 95.31 171 LEU A N 1
ATOM 1327 C CA . LEU A 1 171 ? -1.193 -4.219 -13.046 1.00 95.31 171 LEU A CA 1
ATOM 1328 C C . LEU A 1 171 ? -1.836 -4.087 -14.436 1.00 95.31 171 LEU A C 1
ATOM 1330 O O . LEU A 1 171 ? -2.864 -4.709 -14.697 1.00 95.31 171 LEU A O 1
ATOM 1334 N N . ARG A 1 172 ? -1.226 -3.308 -15.338 1.00 94.25 172 ARG A N 1
ATOM 1335 C CA . ARG A 1 172 ? -1.702 -3.116 -16.720 1.00 94.25 172 ARG A CA 1
ATOM 1336 C C . ARG A 1 172 ? -1.303 -4.240 -17.683 1.00 94.25 172 ARG A C 1
ATOM 1338 O O . ARG A 1 172 ? -1.753 -4.244 -18.827 1.00 94.25 172 ARG A O 1
ATOM 1345 N N . GLY A 1 173 ? -0.470 -5.190 -17.251 1.00 92.62 173 GLY A N 1
ATOM 1346 C CA . GLY A 1 173 ? 0.044 -6.270 -18.102 1.00 92.62 173 GLY A CA 1
ATOM 1347 C C . GLY A 1 173 ? 1.094 -5.817 -19.128 1.00 92.62 173 GLY A C 1
ATOM 1348 O O . GLY A 1 173 ? 1.362 -6.512 -20.112 1.00 92.62 173 GLY A O 1
ATOM 1349 N N . GLU A 1 174 ? 1.702 -4.650 -18.922 1.00 92.25 174 GLU A N 1
ATOM 1350 C CA . GLU A 1 174 ? 2.843 -4.162 -19.707 1.00 92.25 174 GLU A CA 1
ATOM 1351 C C . GLU A 1 174 ? 4.117 -4.921 -19.331 1.00 92.25 174 GLU A C 1
ATOM 1353 O O . GLU A 1 174 ? 4.925 -5.264 -20.200 1.00 92.25 174 GLU A O 1
ATOM 1358 N N . CYS A 1 175 ? 4.227 -5.276 -18.051 1.00 93.12 175 CYS A N 1
ATOM 1359 C CA . CYS A 1 175 ? 5.235 -6.173 -17.520 1.00 93.12 175 CYS A CA 1
ATOM 1360 C C . CYS A 1 175 ? 4.610 -7.553 -17.201 1.00 93.12 175 CYS A C 1
ATOM 1362 O O . CYS A 1 175 ? 3.524 -7.617 -16.624 1.00 93.12 175 CYS A O 1
ATOM 1364 N N . PRO A 1 176 ? 5.237 -8.672 -17.616 1.00 90.81 176 PRO A N 1
ATOM 1365 C CA . PRO A 1 176 ? 4.671 -10.012 -17.462 1.00 90.81 176 PRO A CA 1
ATOM 1366 C C . PRO A 1 176 ? 4.565 -10.453 -15.996 1.00 90.81 176 PRO A C 1
ATOM 1368 O O . PRO A 1 176 ? 5.438 -10.157 -15.179 1.00 90.81 176 PRO A O 1
ATOM 1371 N N . TYR A 1 177 ? 3.544 -11.262 -15.689 1.00 88.88 177 TYR A N 1
ATOM 1372 C CA . TYR A 1 177 ? 3.471 -11.989 -14.418 1.00 88.88 177 TYR A CA 1
ATOM 1373 C C . TYR A 1 177 ? 4.729 -12.847 -14.215 1.00 88.88 177 TYR A C 1
ATOM 1375 O O . TYR A 1 177 ? 5.197 -13.503 -15.147 1.00 88.88 177 TYR A O 1
ATOM 1383 N N . GLY A 1 178 ? 5.285 -12.825 -13.002 1.00 87.31 178 GLY A N 1
ATOM 1384 C CA . GLY A 1 178 ? 6.572 -13.458 -12.692 1.00 87.31 178 GLY A CA 1
ATOM 1385 C C . GLY A 1 178 ? 7.795 -12.575 -12.963 1.00 87.31 178 GLY A C 1
ATOM 1386 O O . GLY A 1 178 ? 8.914 -13.001 -12.697 1.00 87.31 178 GLY A O 1
ATOM 1387 N N . GLY A 1 179 ? 7.610 -11.347 -13.457 1.00 91.56 179 GLY A N 1
ATOM 1388 C CA . GLY A 1 179 ? 8.669 -10.346 -13.531 1.00 91.56 179 GLY A CA 1
ATOM 1389 C C . GLY A 1 179 ? 9.611 -10.482 -14.730 1.00 91.56 179 GLY A C 1
ATOM 1390 O O . GLY A 1 179 ? 9.821 -11.560 -15.302 1.00 91.56 179 GLY A O 1
ATOM 1391 N N . ARG A 1 180 ? 10.242 -9.362 -15.095 1.00 92.88 180 ARG A N 1
ATOM 1392 C CA . ARG A 1 180 ? 11.347 -9.332 -16.059 1.00 92.88 180 ARG A CA 1
ATOM 1393 C C . ARG A 1 180 ? 12.670 -9.547 -15.339 1.00 92.88 180 ARG A C 1
ATOM 1395 O O . ARG A 1 180 ? 12.899 -9.042 -14.242 1.00 92.88 180 ARG A O 1
ATOM 1402 N N . ARG A 1 181 ? 13.557 -10.309 -15.978 1.00 91.19 181 ARG A N 1
ATOM 1403 C CA . ARG A 1 181 ? 14.928 -10.492 -15.508 1.00 91.19 181 ARG A CA 1
ATOM 1404 C C . ARG A 1 181 ? 15.755 -9.290 -15.947 1.00 91.19 181 ARG A C 1
ATOM 1406 O O . ARG A 1 181 ? 15.843 -9.024 -17.140 1.00 91.19 181 ARG A O 1
ATOM 1413 N N . THR A 1 182 ? 16.381 -8.610 -14.996 1.00 87.50 182 THR A N 1
ATOM 1414 C CA . THR A 1 182 ? 17.178 -7.401 -15.255 1.00 87.50 182 THR A CA 1
ATOM 1415 C C . THR A 1 182 ? 18.671 -7.579 -14.986 1.00 87.50 182 THR A C 1
ATOM 1417 O O . THR A 1 182 ? 19.452 -6.654 -15.149 1.00 87.50 182 THR A O 1
ATOM 1420 N N . THR A 1 183 ? 19.122 -8.801 -14.687 1.00 84.31 183 THR A N 1
ATOM 1421 C CA . THR A 1 183 ? 20.547 -9.125 -14.472 1.00 84.31 183 THR A CA 1
ATOM 1422 C C . THR A 1 183 ? 21.437 -8.980 -15.719 1.00 84.31 183 THR A C 1
ATOM 1424 O O . THR A 1 183 ? 22.594 -9.377 -15.670 1.00 84.31 183 THR A O 1
ATOM 1427 N N . GLY A 1 184 ? 20.890 -8.544 -16.856 1.00 83.94 184 GLY A N 1
ATOM 1428 C CA . GLY A 1 184 ? 21.609 -8.375 -18.123 1.00 83.94 184 GLY A CA 1
ATOM 1429 C C . GLY A 1 184 ? 21.842 -6.918 -18.518 1.00 83.94 184 GLY A C 1
ATOM 1430 O O . GLY A 1 184 ? 22.327 -6.687 -19.618 1.00 83.94 184 GLY A O 1
ATOM 1431 N N . PHE A 1 185 ? 21.464 -5.966 -17.667 1.00 92.38 185 PHE A N 1
ATOM 1432 C CA . PHE A 1 185 ? 21.692 -4.541 -17.878 1.00 92.38 185 PHE A CA 1
ATOM 1433 C C . PHE A 1 185 ? 22.812 -4.034 -16.971 1.00 92.38 185 PHE A C 1
ATOM 1435 O O . PHE A 1 185 ? 23.047 -4.579 -15.890 1.00 92.38 185 PHE A O 1
ATOM 1442 N N . ASP A 1 186 ? 23.470 -2.969 -17.411 1.00 92.06 186 ASP A N 1
ATOM 1443 C CA . ASP A 1 186 ? 24.633 -2.388 -16.747 1.00 92.06 186 ASP A CA 1
ATOM 1444 C C . ASP A 1 186 ? 24.236 -1.325 -15.716 1.00 92.06 186 ASP A C 1
ATOM 1446 O O . ASP A 1 186 ? 24.972 -1.072 -14.761 1.00 92.06 186 ASP A O 1
ATOM 1450 N N . THR A 1 187 ? 23.071 -0.690 -15.893 1.00 95.25 187 THR A N 1
ATOM 1451 C CA . THR A 1 187 ? 22.665 0.474 -15.100 1.00 95.25 187 THR A CA 1
ATOM 1452 C C . THR A 1 187 ? 21.235 0.382 -14.561 1.00 95.25 187 THR A C 1
ATOM 1454 O O . THR A 1 187 ? 20.378 -0.355 -15.054 1.00 95.25 187 THR A O 1
ATOM 1457 N N . ILE A 1 188 ? 20.954 1.160 -13.510 1.00 95.19 188 ILE A N 1
ATOM 1458 C CA . ILE A 1 188 ? 19.624 1.204 -12.886 1.00 95.19 188 ILE A CA 1
ATOM 1459 C C . ILE A 1 188 ? 18.562 1.809 -13.809 1.00 95.19 188 ILE A C 1
ATOM 1461 O O . ILE A 1 188 ? 17.414 1.385 -13.776 1.00 95.19 188 ILE A O 1
ATOM 1465 N N . ASP A 1 189 ? 18.929 2.757 -14.667 1.00 96.31 189 ASP A N 1
ATOM 1466 C CA . ASP A 1 189 ? 18.009 3.380 -15.616 1.00 96.31 189 ASP A CA 1
ATOM 1467 C C . ASP A 1 189 ? 17.587 2.413 -16.736 1.00 96.31 189 ASP A C 1
ATOM 1469 O O . ASP A 1 189 ? 16.426 2.410 -17.156 1.00 96.31 189 ASP A O 1
ATOM 1473 N N . GLN A 1 190 ? 18.483 1.513 -17.154 1.00 96.94 190 GLN A N 1
ATOM 1474 C CA . GLN A 1 190 ? 18.146 0.399 -18.043 1.00 96.94 190 GLN A CA 1
ATOM 1475 C C . GLN A 1 190 ? 17.204 -0.602 -17.357 1.00 96.94 190 GLN A C 1
ATOM 1477 O O . GLN A 1 190 ? 16.197 -1.007 -17.943 1.00 96.94 190 GLN A O 1
ATOM 1482 N N . ASN A 1 191 ? 17.476 -0.947 -16.092 1.00 96.19 191 ASN A N 1
ATOM 1483 C CA . ASN A 1 191 ? 16.580 -1.788 -15.291 1.00 96.19 191 ASN A CA 1
ATOM 1484 C C . ASN A 1 191 ? 15.190 -1.164 -15.155 1.00 96.19 191 ASN A C 1
ATOM 1486 O O . ASN A 1 191 ? 14.189 -1.845 -15.356 1.00 96.19 191 ASN A O 1
ATOM 1490 N N . TYR A 1 192 ? 15.132 0.135 -14.860 1.00 96.56 192 TYR A N 1
ATOM 1491 C CA . TYR A 1 192 ? 13.891 0.880 -14.698 1.00 96.56 192 TYR A CA 1
ATOM 1492 C C . TYR A 1 192 ? 13.053 0.884 -15.981 1.00 96.56 192 TYR A C 1
ATOM 1494 O O . TYR A 1 192 ? 11.856 0.606 -15.924 1.00 96.56 192 TYR A O 1
ATOM 1502 N N . CYS A 1 193 ? 13.680 1.075 -17.147 1.00 96.81 193 CYS A N 1
ATOM 1503 C CA . CYS A 1 193 ? 13.009 0.892 -18.437 1.00 96.81 193 CYS A CA 1
ATOM 1504 C C . CYS A 1 193 ? 12.363 -0.498 -18.563 1.00 96.81 193 CYS A C 1
ATOM 1506 O O . CYS A 1 193 ? 11.183 -0.613 -18.902 1.00 96.81 193 CYS A O 1
ATOM 1508 N N . ALA A 1 194 ? 13.121 -1.554 -18.257 1.00 96.25 194 ALA A N 1
ATOM 1509 C CA . ALA A 1 194 ? 12.624 -2.920 -18.346 1.00 96.25 194 ALA A CA 1
ATOM 1510 C C . ALA A 1 194 ? 11.482 -3.193 -17.352 1.00 96.25 194 ALA A C 1
ATOM 1512 O O . ALA A 1 194 ? 10.518 -3.870 -17.707 1.00 96.25 194 ALA A O 1
ATOM 1513 N N . TRP A 1 195 ? 11.554 -2.655 -16.131 1.00 96.81 195 TRP A N 1
ATOM 1514 C CA . TRP A 1 195 ? 10.510 -2.797 -15.110 1.00 96.81 195 TRP A CA 1
ATOM 1515 C C . TRP A 1 195 ? 9.204 -2.098 -15.485 1.00 96.81 195 TRP A C 1
ATOM 1517 O O . TRP A 1 195 ? 8.139 -2.625 -15.168 1.00 96.81 195 TRP A O 1
ATOM 1527 N N . LEU A 1 196 ? 9.273 -0.988 -16.224 1.00 96.25 196 LEU A N 1
ATOM 1528 C CA . LEU A 1 196 ? 8.106 -0.319 -16.810 1.00 96.25 196 LEU A CA 1
ATOM 1529 C C . LEU A 1 196 ? 7.516 -1.066 -18.024 1.00 96.25 196 LEU A C 1
ATOM 1531 O O . LEU A 1 196 ? 6.555 -0.603 -18.631 1.00 96.25 196 LEU A O 1
ATOM 1535 N N . GLY A 1 197 ? 8.081 -2.215 -18.414 1.00 94.88 197 GLY A N 1
ATOM 1536 C CA . GLY A 1 197 ? 7.631 -2.988 -19.575 1.00 94.88 197 GLY A CA 1
ATOM 1537 C C . GLY A 1 197 ? 8.167 -2.482 -20.919 1.00 94.88 197 GLY A C 1
ATOM 1538 O O . GLY A 1 197 ? 7.722 -2.962 -21.965 1.00 94.88 197 GLY A O 1
ATOM 1539 N N . GLY A 1 198 ? 9.117 -1.543 -20.898 1.00 95.31 198 GLY A N 1
ATOM 1540 C CA . GLY A 1 198 ? 9.860 -1.108 -22.073 1.00 95.31 198 GLY A CA 1
ATOM 1541 C C . GLY A 1 198 ? 10.979 -2.080 -22.450 1.00 95.31 198 GLY A C 1
ATOM 1542 O O . GLY A 1 198 ? 11.388 -2.946 -21.670 1.00 95.31 198 GLY A O 1
ATOM 1543 N N . ASP A 1 199 ? 11.483 -1.917 -23.666 1.00 95.56 199 ASP A N 1
ATOM 1544 C CA . ASP A 1 199 ? 12.630 -2.650 -24.188 1.00 95.56 199 ASP A CA 1
ATOM 1545 C C . ASP A 1 199 ? 13.798 -1.677 -24.431 1.00 95.56 199 ASP A C 1
ATOM 1547 O O . ASP A 1 199 ? 13.613 -0.568 -24.940 1.00 95.56 199 ASP A O 1
ATOM 1551 N N . THR A 1 200 ? 15.004 -2.085 -24.034 1.00 96.56 200 THR A N 1
ATOM 1552 C CA . THR A 1 200 ? 16.254 -1.324 -24.185 1.00 96.56 200 THR A CA 1
ATOM 1553 C C . THR A 1 200 ? 17.440 -2.281 -24.346 1.00 96.56 200 THR A C 1
ATOM 1555 O O . THR A 1 200 ? 17.304 -3.490 -24.143 1.00 96.56 200 THR A O 1
ATOM 1558 N N . PHE A 1 201 ? 18.609 -1.747 -24.697 1.00 94.12 201 PHE A N 1
ATOM 1559 C CA . PHE A 1 201 ? 19.865 -2.489 -24.813 1.00 94.12 201 PHE A CA 1
ATOM 1560 C C . PHE A 1 201 ? 20.813 -2.146 -23.657 1.00 94.12 201 PHE A C 1
ATOM 1562 O O . PHE A 1 201 ? 20.814 -1.017 -23.170 1.00 94.12 201 PHE A O 1
ATOM 1569 N N . ALA A 1 202 ? 21.648 -3.106 -23.254 1.00 93.75 202 ALA A N 1
ATOM 1570 C CA . ALA A 1 202 ? 22.736 -2.901 -22.296 1.00 93.75 202 ALA A CA 1
ATOM 1571 C C . ALA A 1 202 ? 23.915 -2.191 -22.984 1.00 93.75 202 ALA A C 1
ATOM 1573 O O . ALA A 1 202 ? 24.875 -2.815 -23.433 1.00 93.75 202 ALA A O 1
ATOM 1574 N N . MET A 1 203 ? 23.763 -0.886 -23.197 1.00 92.81 203 MET A N 1
ATOM 1575 C CA . MET A 1 203 ? 24.787 -0.025 -23.783 1.00 92.81 203 MET A CA 1
ATOM 1576 C C . MET A 1 203 ? 24.648 1.409 -23.276 1.00 92.81 203 MET A C 1
ATOM 1578 O O . MET A 1 203 ? 23.591 1.825 -22.801 1.00 92.81 203 MET A O 1
ATOM 1582 N N . GLU A 1 204 ? 25.720 2.182 -23.405 1.00 90.62 204 GLU A N 1
ATOM 1583 C CA . GLU A 1 204 ? 25.719 3.593 -23.034 1.00 90.62 204 GLU A CA 1
ATOM 1584 C C . GLU A 1 204 ? 24.711 4.398 -23.871 1.00 90.62 204 GLU A C 1
ATOM 1586 O O . GLU A 1 204 ? 24.516 4.127 -25.059 1.00 90.62 204 GLU A O 1
ATOM 1591 N N . ASN A 1 205 ? 24.086 5.409 -23.255 1.00 90.94 205 ASN A N 1
ATOM 1592 C CA . ASN A 1 205 ? 23.083 6.278 -23.885 1.00 90.94 205 ASN A CA 1
ATOM 1593 C C . ASN A 1 205 ? 21.904 5.503 -24.501 1.00 90.94 205 ASN A C 1
ATOM 1595 O O . ASN A 1 205 ? 21.355 5.891 -25.535 1.00 90.94 205 ASN A O 1
ATOM 1599 N N . SER A 1 206 ? 21.523 4.386 -23.873 1.00 95.94 206 SER A N 1
ATOM 1600 C CA . SER A 1 206 ? 20.427 3.546 -24.341 1.00 95.94 206 SER A CA 1
ATOM 1601 C C . SER A 1 206 ? 19.078 4.271 -24.340 1.00 95.94 206 SER A C 1
ATOM 1603 O O . SER A 1 206 ? 18.822 5.179 -23.545 1.00 95.94 206 SER A O 1
ATOM 1605 N N . VAL A 1 207 ? 18.187 3.838 -25.231 1.00 97.62 207 VAL A N 1
ATOM 1606 C CA . VAL A 1 207 ? 16.832 4.378 -25.375 1.00 97.62 207 VAL A CA 1
ATOM 1607 C C . VAL A 1 207 ? 15.826 3.301 -24.998 1.00 97.62 207 VAL A C 1
ATOM 1609 O O . VAL A 1 207 ? 15.823 2.212 -25.566 1.00 97.62 207 VAL A O 1
ATOM 1612 N N . CYS A 1 208 ? 14.944 3.638 -24.065 1.00 97.56 208 CYS A N 1
ATOM 1613 C CA . CYS A 1 208 ? 13.782 2.843 -23.721 1.00 97.56 208 CYS A CA 1
ATOM 1614 C C . CYS A 1 208 ? 12.692 3.012 -24.778 1.00 97.56 208 CYS A C 1
ATOM 1616 O O . CYS A 1 208 ? 12.305 4.144 -25.076 1.00 97.56 208 CYS A O 1
ATOM 1618 N N . THR A 1 209 ? 12.176 1.906 -25.310 1.00 97.00 209 THR A N 1
ATOM 1619 C CA . THR A 1 209 ? 11.075 1.886 -26.283 1.00 97.00 209 THR A CA 1
ATOM 1620 C C . THR A 1 209 ? 9.888 1.110 -25.722 1.00 97.00 209 THR A C 1
ATOM 1622 O O . THR A 1 209 ? 10.045 -0.018 -25.262 1.00 97.00 209 THR A O 1
ATOM 1625 N N . PHE A 1 210 ? 8.690 1.691 -25.777 1.00 95.69 210 PHE A N 1
ATOM 1626 C CA . PHE A 1 210 ? 7.456 1.065 -25.295 1.00 95.69 210 PHE A CA 1
ATOM 1627 C C . PHE A 1 210 ? 6.616 0.502 -26.442 1.00 95.69 210 PHE A C 1
ATOM 1629 O O . PHE A 1 210 ? 6.723 0.928 -27.592 1.00 95.69 210 PHE A O 1
ATOM 1636 N N . LYS A 1 211 ? 5.699 -0.422 -26.124 1.00 92.56 211 LYS A N 1
ATOM 1637 C CA . LYS A 1 211 ? 4.806 -1.066 -27.109 1.00 92.56 211 LYS A CA 1
ATOM 1638 C C . LYS A 1 211 ? 3.956 -0.081 -27.915 1.00 92.56 211 LYS A C 1
ATOM 1640 O O . LYS A 1 211 ? 3.598 -0.372 -29.051 1.00 92.56 211 LYS A O 1
ATOM 1645 N N . ASN A 1 212 ? 3.627 1.072 -27.335 1.00 91.19 212 ASN A N 1
ATOM 1646 C CA . ASN A 1 212 ? 2.869 2.131 -28.004 1.00 91.19 212 ASN A CA 1
ATOM 1647 C C . ASN A 1 212 ? 3.728 2.993 -28.959 1.00 91.19 212 ASN A C 1
ATOM 1649 O O . ASN A 1 212 ? 3.215 3.943 -29.545 1.00 91.19 212 ASN A O 1
ATOM 1653 N N . GLY A 1 213 ? 5.020 2.682 -29.105 1.00 92.94 213 GLY A N 1
ATOM 1654 C CA . GLY A 1 213 ? 5.975 3.400 -29.949 1.00 92.94 213 GLY A CA 1
ATOM 1655 C C . GLY A 1 213 ? 6.616 4.623 -29.293 1.00 92.94 213 GLY A C 1
ATOM 1656 O O . GLY A 1 213 ? 7.464 5.259 -29.914 1.00 92.94 213 GLY A O 1
ATOM 1657 N N . SER A 1 214 ? 6.242 4.972 -28.058 1.00 94.94 214 SER A N 1
ATOM 1658 C CA . SER A 1 214 ? 6.907 6.050 -27.323 1.00 94.94 214 SER A CA 1
ATOM 1659 C C . SER A 1 214 ? 8.324 5.648 -26.910 1.00 94.94 214 SER A C 1
ATOM 1661 O O . SER A 1 214 ? 8.606 4.476 -26.648 1.00 94.94 214 SER A O 1
ATOM 1663 N N . THR A 1 215 ? 9.218 6.636 -26.863 1.00 96.44 215 THR A N 1
ATOM 1664 C CA . THR A 1 215 ? 10.639 6.430 -26.570 1.00 96.44 215 THR A CA 1
ATOM 1665 C C . THR A 1 215 ? 11.173 7.489 -25.616 1.00 96.44 215 THR A C 1
ATOM 1667 O O . THR A 1 215 ? 10.834 8.663 -25.763 1.00 96.44 215 THR A O 1
ATOM 1670 N N . CYS A 1 216 ? 12.069 7.095 -24.713 1.00 97.19 216 CYS A N 1
ATOM 1671 C CA . CYS A 1 216 ? 12.826 7.998 -23.845 1.00 97.19 216 CYS A CA 1
ATOM 1672 C C . CYS A 1 216 ? 14.273 7.508 -23.712 1.00 97.19 216 CYS A C 1
ATOM 1674 O O . CYS A 1 216 ? 14.467 6.301 -23.554 1.00 97.19 216 CYS A O 1
ATOM 1676 N N . PRO A 1 217 ? 15.289 8.389 -23.694 1.00 97.81 217 PRO A N 1
ATOM 1677 C CA . PRO A 1 217 ? 16.596 8.024 -23.150 1.00 97.81 217 PRO A CA 1
ATOM 1678 C C . PRO A 1 217 ? 16.417 7.431 -21.748 1.00 97.81 217 PRO A C 1
ATOM 1680 O O . PRO A 1 217 ? 15.635 7.960 -20.953 1.00 97.81 217 PRO A O 1
ATOM 1683 N N . THR A 1 218 ? 17.084 6.317 -21.443 1.00 97.38 218 THR A N 1
ATOM 1684 C CA . THR A 1 218 ? 16.855 5.587 -20.183 1.00 97.38 218 THR A CA 1
ATOM 1685 C C . THR A 1 218 ? 17.132 6.464 -18.965 1.00 97.38 218 THR A C 1
ATOM 1687 O O . THR A 1 218 ? 16.329 6.495 -18.033 1.00 97.38 218 THR A O 1
ATOM 1690 N N . ILE A 1 219 ? 18.207 7.252 -19.007 1.00 97.00 219 ILE A N 1
ATOM 1691 C CA . ILE A 1 219 ? 18.579 8.164 -17.923 1.00 97.00 219 ILE A CA 1
ATOM 1692 C C . ILE A 1 219 ? 17.538 9.267 -17.691 1.00 97.00 219 ILE A C 1
ATOM 1694 O O . ILE A 1 219 ? 17.218 9.582 -16.547 1.00 97.00 219 ILE A O 1
ATOM 1698 N N . ASP A 1 220 ? 16.951 9.807 -18.760 1.00 97.38 220 ASP A N 1
ATOM 1699 C CA . ASP A 1 220 ? 15.925 10.848 -18.668 1.00 97.38 220 ASP A CA 1
ATOM 1700 C C . ASP A 1 220 ? 14.600 10.287 -18.148 1.00 97.38 220 ASP A C 1
ATOM 1702 O O . ASP A 1 220 ? 13.892 10.932 -17.374 1.00 97.38 220 ASP A O 1
ATOM 1706 N N . LEU A 1 221 ? 14.276 9.053 -18.540 1.00 96.81 221 LEU A N 1
ATOM 1707 C CA . LEU A 1 221 ? 13.135 8.317 -18.007 1.00 96.81 221 LEU A CA 1
ATOM 1708 C C . LEU A 1 221 ? 13.286 8.083 -16.497 1.00 96.81 221 LEU A C 1
ATOM 1710 O O . LEU A 1 221 ? 12.350 8.315 -15.732 1.00 96.81 221 LEU A O 1
ATOM 1714 N N . TYR A 1 222 ? 14.469 7.648 -16.061 1.00 96.75 222 TYR A N 1
ATOM 1715 C CA . TYR A 1 222 ? 14.762 7.396 -14.650 1.00 96.75 222 TYR A CA 1
ATOM 1716 C C . TYR A 1 222 ? 14.806 8.678 -13.810 1.00 96.75 222 TYR A C 1
ATOM 1718 O O . TYR A 1 222 ? 14.413 8.662 -12.648 1.00 96.75 222 TYR A O 1
ATOM 1726 N N . ASN A 1 223 ? 15.234 9.797 -14.393 1.00 96.50 223 ASN A N 1
ATOM 1727 C CA . ASN A 1 223 ? 15.276 11.102 -13.732 1.00 96.50 223 ASN A CA 1
ATOM 1728 C C . ASN A 1 223 ? 13.988 11.921 -13.923 1.00 96.50 223 ASN A C 1
ATOM 1730 O O . ASN A 1 223 ? 13.979 13.116 -13.642 1.00 96.50 223 ASN A O 1
ATOM 1734 N N . GLY A 1 224 ? 12.917 11.323 -14.452 1.00 93.75 224 GLY A N 1
ATOM 1735 C CA . GLY A 1 224 ? 11.623 11.989 -14.623 1.00 93.75 224 GLY A CA 1
ATOM 1736 C C . GLY A 1 224 ? 11.609 13.157 -15.621 1.00 93.75 224 GLY A C 1
ATOM 1737 O O . GLY A 1 224 ? 10.573 13.803 -15.779 1.00 93.75 224 GLY A O 1
ATOM 1738 N N . THR A 1 225 ? 12.709 13.428 -16.330 1.00 95.75 225 THR A N 1
ATOM 1739 C CA . THR A 1 225 ? 12.799 14.476 -17.361 1.00 95.75 225 THR A CA 1
ATOM 1740 C C . THR A 1 225 ? 12.152 14.039 -18.676 1.00 95.75 225 THR A C 1
ATOM 1742 O O . THR A 1 225 ? 11.767 14.887 -19.482 1.00 95.75 225 THR A O 1
ATOM 1745 N N . CYS A 1 226 ? 11.953 12.730 -18.868 1.00 95.12 226 CYS A N 1
ATOM 1746 C CA . CYS A 1 226 ? 11.158 12.156 -19.949 1.00 95.12 226 CYS A CA 1
ATOM 1747 C C . CYS A 1 226 ? 10.017 11.294 -19.390 1.00 95.12 226 CYS A C 1
ATOM 1749 O O . CYS A 1 226 ? 10.241 10.356 -18.632 1.00 95.12 226 CYS A O 1
ATOM 1751 N N . SER A 1 227 ? 8.779 11.609 -19.778 1.00 90.00 227 SER A N 1
ATOM 1752 C CA . SER A 1 227 ? 7.571 10.860 -19.401 1.00 90.00 227 SER A CA 1
ATOM 1753 C C . SER A 1 227 ? 6.860 10.368 -20.667 1.00 90.00 227 SER A C 1
ATOM 1755 O O . SER A 1 227 ? 6.254 11.180 -21.377 1.00 90.00 227 SER A O 1
ATOM 1757 N N . PRO A 1 228 ? 6.936 9.068 -20.993 1.00 82.75 228 PRO A N 1
ATOM 1758 C CA . PRO A 1 228 ? 6.267 8.519 -22.164 1.00 82.75 228 PRO A CA 1
ATOM 1759 C C . PRO A 1 228 ? 4.749 8.589 -21.966 1.00 82.75 228 PRO A C 1
ATOM 1761 O O . PRO A 1 228 ? 4.219 8.249 -20.912 1.00 82.75 228 PRO A O 1
ATOM 1764 N N . LYS A 1 229 ? 4.027 9.098 -22.966 1.00 76.38 229 LYS A N 1
ATOM 1765 C CA . LYS A 1 229 ? 2.574 9.282 -22.862 1.00 76.38 229 LYS A CA 1
ATOM 1766 C C . LYS A 1 229 ? 1.854 7.944 -23.004 1.00 76.38 229 LYS A C 1
ATOM 1768 O O . LYS A 1 229 ? 2.123 7.209 -23.950 1.00 76.38 229 LYS A O 1
ATOM 1773 N N . GLY A 1 230 ? 0.865 7.699 -22.147 1.00 66.62 230 GLY A N 1
ATOM 1774 C CA . GLY A 1 230 ? -0.037 6.551 -22.289 1.00 66.62 230 GLY A CA 1
ATOM 1775 C C . GLY A 1 230 ? 0.584 5.208 -21.907 1.00 66.62 230 GLY A C 1
ATOM 1776 O O . GLY A 1 230 ? 0.193 4.191 -22.476 1.00 66.62 230 GLY A O 1
ATOM 1777 N N . ILE A 1 231 ? 1.547 5.244 -20.991 1.00 61.41 231 ILE A N 1
ATOM 1778 C CA . ILE A 1 231 ? 1.986 4.139 -20.131 1.00 61.41 231 ILE A CA 1
ATOM 1779 C C . ILE A 1 231 ? 1.775 4.559 -18.675 1.00 61.41 231 ILE A C 1
ATOM 1781 O O . ILE A 1 231 ? 1.373 5.722 -18.445 1.00 61.41 231 ILE A O 1
#

Secondary structure (DSSP, 8-state):
--GGGHHHHHHHHHHHHHHHHHHHS--PPP-------TTEEEEEEEE-STT-EEEEEEESSEEEEEETTS-EEEEEEE--SSSEEEE-TTSSEEEEEETTEEEEEETTEEEEEEEEEE-TT---------HHHHHHHHTT-EEEEEE-TTS-EEEEEE-GGGEEEEHHHHHTTSS-TT-EE-TT-SSHHHHHHHHTT-B--SSTT-EEE-TTS-EEEHHHHHTTS---TT-

Solvent-accessible surface area (backbone atoms only — not comparable to full-atom values): 12938 Å² total; per-residue (Å²): 134,80,75,83,62,57,64,66,53,52,53,51,53,49,52,53,50,51,53,52,51,66,70,63,53,72,80,70,75,74,77,75,73,76,72,81,75,80,65,66,74,50,72,48,38,26,48,25,55,92,88,34,37,41,37,37,42,30,37,94,61,34,34,42,37,41,36,68,89,72,52,70,50,76,24,40,58,45,94,60,95,75,52,53,31,27,26,43,98,82,56,48,42,31,44,39,38,48,84,62,32,36,38,30,34,48,73,87,40,72,80,40,44,80,16,36,52,50,53,95,83,60,62,86,65,77,57,76,66,54,65,27,61,53,45,25,47,73,73,72,24,48,75,44,82,46,67,40,78,65,65,51,77,47,48,36,21,34,32,73,92,73,8,27,17,24,22,58,23,38,65,72,60,55,15,58,91,70,33,45,76,48,92,76,44,88,48,69,29,52,35,50,29,43,18,55,35,25,49,68,59,73,55,87,91,30,49,24,39,37,94,88,70,40,66,35,49,20,64,36,40,39,39,66,77,35,79,64,82,93,115

Nearest PDB structures (foldseek):
  3f6z-assembly1_B  TM=7.171E-01  e=2.728E-03  Pseudomonas aeruginosa
  8pn8-assembly1_G  TM=3.060E-01  e=4.591E-02  Methylorubrum extorquens AM1
  6ybp-assembly1_J  TM=3.269E-01  e=1.784E-01  Methylorubrum extorquens AM1
  5umu-assembly2_B  TM=2.469E-01  e=2.551E+00  Homo sapiens
  4z2m-assembly1_B  TM=1.958E-01  e=1.404E+00  Homo sapiens

Foldseek 3Di:
DDPPPPVVVVVVCVVVVVVVVVVPPPPDPPPPPPPPPPFFPDWWKWQFPPRKIWTWGDGPFWIWIQIPVGDIDIFGWDDDPAATWTADPVRQWIWGDHPQFIFIHHNNDTPTPGIGTPPPVPDPPPPVPPVLCVVLVVLVWDWDWDAFPQRDIWIWTAAPPRFIATSVLPVVCLAPRRHDDPPQADDPLCVNLVNSSWDWDRDPQIWTAGPVGFIDRSNCVRNVVDDTPPD

Radius of gyration: 32.24 Å; Cα contacts (8 Å, |Δi|>4): 405; chains: 1; bounding box: 100×34×73 Å

Mean predicted aligned error: 18.37 Å